Protein AF-A0A1B8ABI3-F1 (afdb_monomer)

Sequence (315 aa):
MTPTTFFRDPTKVNPHDEVARRLFLVAYMKASGHYKKELLEQWHKKAVMDLSRNLHSKGVRRVGHLAFEYMVDSLVWDDFLDSEGIRGVAPEFPWNNPPDENDYSQGISTAFMDWCLENGQEVPRDVPVSVSTNSTPQQVSQNKSSSQEGVDNDKLMEQPHIPSLAVRQIIWESVNGNLSFIYPVVGPFEIEVPSSLDFHGLIWGDDGKLYDQMISSLHDFLTIGWTIAGGRPSSLVVGFKPSHEDAARCHRQWLDLTTLWEDVITWVMAVRRGSSATLSDTLTIQHCARMGVVYSKSHGRPTGLHSESGPAEEE

pLDDT: mean 85.07, std 18.54, range [30.81, 98.31]

Secondary structure (DSSP, 8-state):
---------GGGS-TT-HHHHHHHHHHHHHHHT---HHHHHHHHHHHHHHHHHHHHHTT----BHHHHHHHHHHHHHHHHHHHTT-TTTSPPPS---PPPTT--TT-B-HHHHHHHHHTT----------------------------------S--PPP-PPPHHHHHHHHHHHHTTPPPPTTEEETTEEEPPTTS-HIIIII-GGGHHHHHHHHHS-TTEEEEEEEETTEEEEEEEEE-GGGGGGGG-HHHHHHHHHHHHHHHHHHHHHHTT----HHHHHHHHHHHHHHHHHHHHT----------PPPPP-

Solvent-accessible surface area (backbone atoms only — not comparable to full-atom values): 19306 Å² total; per-residue (Å²): 132,85,77,62,78,76,80,78,65,58,89,79,46,55,83,90,36,67,68,52,47,52,53,47,54,54,52,51,32,50,45,74,70,70,62,45,72,71,57,54,54,49,38,45,54,49,24,50,51,54,50,41,52,52,40,47,78,70,68,51,84,76,43,7,24,61,25,50,54,48,52,30,54,48,43,32,50,51,55,49,32,54,76,70,72,36,64,88,76,55,82,71,77,83,68,89,75,76,60,55,55,82,42,48,90,75,34,65,29,59,71,53,48,52,52,33,52,77,69,74,42,88,71,80,78,77,74,86,79,76,89,76,91,81,87,88,91,84,83,86,82,90,83,82,86,81,81,87,78,86,73,88,70,82,70,79,74,78,76,52,83,62,43,58,62,72,61,32,41,58,51,36,41,72,76,62,45,91,64,78,72,58,86,57,36,75,50,55,57,23,35,55,44,63,86,84,56,63,54,52,81,32,47,31,33,79,94,39,49,46,35,53,54,37,56,71,72,44,58,92,45,47,43,76,20,50,46,72,53,94,92,36,72,38,28,42,32,48,36,41,30,83,95,30,54,74,52,76,76,39,72,72,53,49,54,57,49,52,51,54,42,53,48,51,51,52,44,54,57,40,40,77,72,69,47,84,71,31,52,52,58,48,50,51,53,54,52,52,53,56,51,52,55,52,55,57,64,75,65,73,68,82,77,74,81,79,78,80,79,77,83,83,84,88,131

Mean predicted aligned error: 15.05 Å

Organism: Fusarium poae (NCBI:txid36050)

Radius of gyration: 26.15 Å; Cα contacts (8 Å, |Δi|>4): 295; chains: 1; bounding box: 71×91×69 Å

Structure (mmCIF, N/CA/C/O backbone):
data_AF-A0A1B8ABI3-F1
#
_entry.id   AF-A0A1B8ABI3-F1
#
loop_
_atom_site.group_PDB
_atom_site.id
_atom_site.type_symbol
_atom_site.label_atom_id
_atom_site.label_alt_id
_atom_site.label_comp_id
_atom_site.label_asym_id
_atom_site.label_entity_id
_atom_site.label_seq_id
_atom_site.pdbx_PDB_ins_code
_atom_site.Cartn_x
_atom_site.Cartn_y
_atom_site.Cartn_z
_atom_site.occupancy
_atom_site.B_iso_or_equiv
_atom_site.auth_seq_id
_atom_site.auth_comp_id
_atom_site.auth_asym_id
_atom_site.auth_atom_id
_atom_site.pdbx_PDB_model_num
ATOM 1 N N . MET A 1 1 ? 38.010 -3.500 -9.774 1.00 42.22 1 MET A N 1
ATOM 2 C CA . MET A 1 1 ? 37.935 -3.724 -8.316 1.00 42.22 1 MET A CA 1
ATOM 3 C C . MET A 1 1 ? 36.791 -4.688 -8.073 1.00 42.22 1 MET A C 1
ATOM 5 O O . MET A 1 1 ? 35.684 -4.387 -8.492 1.00 42.22 1 MET A O 1
ATOM 9 N N . THR A 1 2 ? 37.058 -5.865 -7.515 1.00 40.31 2 THR A N 1
ATOM 10 C CA . THR A 1 2 ? 36.009 -6.816 -7.119 1.00 40.31 2 THR A CA 1
ATOM 11 C C . THR A 1 2 ? 35.309 -6.281 -5.867 1.00 40.31 2 THR A C 1
ATOM 13 O O . THR A 1 2 ? 36.014 -5.992 -4.899 1.00 40.31 2 THR A O 1
ATOM 16 N N . PRO A 1 3 ? 33.976 -6.101 -5.868 1.00 50.53 3 PRO A N 1
ATOM 17 C CA . PRO A 1 3 ? 33.254 -5.616 -4.699 1.00 50.53 3 PRO A CA 1
ATOM 18 C C . PRO A 1 3 ? 33.432 -6.601 -3.542 1.00 50.53 3 PRO A C 1
ATOM 20 O O . PRO A 1 3 ? 33.177 -7.799 -3.679 1.00 50.53 3 PRO A O 1
ATOM 23 N N . THR A 1 4 ? 33.921 -6.096 -2.412 1.00 47.22 4 THR A N 1
ATOM 24 C CA . THR A 1 4 ? 34.034 -6.855 -1.169 1.00 47.22 4 THR A CA 1
ATOM 25 C C . THR A 1 4 ? 32.629 -7.254 -0.741 1.00 47.22 4 THR A C 1
ATOM 27 O O . THR A 1 4 ? 31.824 -6.404 -0.372 1.00 47.22 4 THR A O 1
ATOM 30 N N . THR A 1 5 ? 32.313 -8.541 -0.833 1.00 54.12 5 THR A N 1
ATOM 31 C CA . THR A 1 5 ? 30.981 -9.063 -0.530 1.00 54.12 5 THR A CA 1
ATOM 32 C C . THR A 1 5 ? 30.688 -8.832 0.950 1.00 54.12 5 THR A C 1
ATOM 34 O O . THR A 1 5 ? 31.361 -9.384 1.821 1.00 54.12 5 THR A O 1
ATOM 37 N N . PHE A 1 6 ? 29.714 -7.975 1.250 1.00 62.34 6 PHE A N 1
ATOM 38 C CA . PHE A 1 6 ? 29.240 -7.796 2.615 1.00 62.34 6 PHE A CA 1
ATOM 39 C C . PHE A 1 6 ? 28.594 -9.089 3.098 1.00 62.34 6 PHE A C 1
ATOM 41 O O . PHE A 1 6 ? 27.622 -9.546 2.508 1.00 62.34 6 PHE A O 1
ATOM 48 N N . PHE A 1 7 ? 29.118 -9.668 4.174 1.00 60.31 7 PHE A N 1
ATOM 49 C CA . PHE A 1 7 ? 28.588 -10.902 4.752 1.00 60.31 7 PHE A CA 1
ATOM 50 C C . PHE A 1 7 ? 28.291 -10.703 6.242 1.00 60.31 7 PHE A C 1
ATOM 52 O O . PHE A 1 7 ? 28.794 -11.428 7.099 1.00 60.31 7 PHE A O 1
ATOM 59 N N . ARG A 1 8 ? 27.500 -9.677 6.591 1.00 76.50 8 ARG A N 1
ATOM 60 C CA . ARG A 1 8 ? 26.791 -9.713 7.877 1.00 76.50 8 ARG A CA 1
ATOM 61 C C . ARG A 1 8 ? 25.431 -10.337 7.644 1.00 76.50 8 ARG A C 1
ATOM 63 O O . ARG A 1 8 ? 24.602 -9.779 6.940 1.00 76.50 8 ARG A O 1
ATOM 70 N N . ASP A 1 9 ? 25.244 -11.495 8.253 1.00 85.94 9 ASP A N 1
ATOM 71 C CA . ASP A 1 9 ? 23.960 -12.167 8.349 1.00 85.94 9 ASP A CA 1
ATOM 72 C C . ASP A 1 9 ? 23.018 -11.323 9.237 1.00 85.94 9 ASP A C 1
ATOM 74 O O . ASP A 1 9 ? 23.302 -11.162 10.433 1.00 85.94 9 ASP A O 1
ATOM 78 N N . PRO A 1 10 ? 21.929 -10.751 8.688 1.00 89.38 10 PRO A N 1
ATOM 79 C CA . PRO A 1 10 ? 21.004 -9.919 9.455 1.00 89.38 10 PRO A CA 1
ATOM 80 C C . PRO A 1 10 ? 20.306 -10.680 10.587 1.00 89.38 10 PRO A C 1
ATOM 82 O O . PRO A 1 10 ? 19.897 -10.061 11.569 1.00 89.38 10 PRO A O 1
ATOM 85 N N . THR A 1 11 ? 20.232 -12.016 10.514 1.00 88.50 11 THR A N 1
ATOM 86 C CA . THR A 1 11 ? 19.637 -12.850 11.573 1.00 88.50 11 THR A CA 1
ATOM 87 C C . THR A 1 11 ? 20.468 -12.859 12.860 1.00 88.50 11 THR A C 1
ATOM 89 O O . THR A 1 11 ? 19.991 -13.285 13.910 1.00 88.50 11 THR A O 1
ATOM 92 N N . LYS A 1 12 ? 21.719 -12.376 12.805 1.00 92.06 12 LYS A N 1
ATOM 93 C CA . LYS A 1 12 ? 22.598 -12.206 13.974 1.00 92.06 12 LYS A CA 1
ATOM 94 C C . LYS A 1 12 ? 22.450 -10.845 14.649 1.00 92.06 12 LYS A C 1
ATOM 96 O O . LYS A 1 12 ? 23.081 -10.617 15.679 1.00 92.06 12 LYS A O 1
ATOM 101 N N . VAL A 1 13 ? 21.658 -9.942 14.077 1.00 93.62 13 VAL A N 1
ATOM 102 C CA . VAL A 1 13 ? 21.377 -8.623 14.646 1.00 93.62 13 VAL A CA 1
ATOM 103 C C . VAL A 1 13 ? 20.057 -8.698 15.397 1.00 93.62 13 VAL A C 1
ATOM 105 O O . VAL A 1 13 ? 19.047 -9.107 14.829 1.00 93.62 13 VAL A O 1
ATOM 108 N N . ASN A 1 14 ? 20.060 -8.305 16.671 1.00 93.50 14 ASN A N 1
ATOM 109 C CA . ASN A 1 14 ? 18.831 -8.217 17.449 1.00 93.50 14 ASN A CA 1
ATOM 110 C C . ASN A 1 14 ? 17.938 -7.099 16.869 1.00 93.50 14 ASN A C 1
ATOM 112 O O . ASN A 1 14 ? 18.343 -5.936 16.924 1.00 93.50 14 ASN A O 1
ATOM 116 N N . PRO A 1 15 ? 16.729 -7.401 16.360 1.00 93.06 15 PRO A N 1
ATOM 117 C CA . PRO A 1 15 ? 15.835 -6.384 15.810 1.00 93.06 15 PRO A CA 1
ATOM 118 C C . PRO A 1 15 ? 15.338 -5.387 16.860 1.00 93.06 15 PRO A C 1
ATOM 120 O O . PRO A 1 15 ? 14.873 -4.318 16.489 1.00 93.06 15 PRO A O 1
ATOM 123 N N . HIS A 1 16 ? 15.455 -5.685 18.155 1.00 94.62 16 HIS A N 1
ATOM 124 C CA . HIS A 1 16 ? 15.074 -4.785 19.248 1.00 94.62 16 HIS A CA 1
ATOM 125 C C . HIS A 1 16 ? 16.241 -3.924 19.764 1.00 94.62 16 HIS A C 1
ATOM 127 O O . HIS A 1 16 ? 16.076 -3.173 20.721 1.00 94.62 16 HIS A O 1
ATOM 133 N N . ASP A 1 17 ? 17.416 -4.014 19.138 1.00 96.12 17 ASP A N 1
ATOM 134 C CA . ASP A 1 17 ? 18.576 -3.175 19.441 1.00 96.12 17 ASP A CA 1
ATOM 135 C C . ASP A 1 17 ? 18.764 -2.138 18.325 1.00 96.12 17 ASP A C 1
ATOM 137 O O . ASP A 1 17 ? 19.272 -2.440 17.243 1.00 96.12 17 ASP A O 1
ATOM 141 N N . GLU A 1 18 ? 18.329 -0.904 18.588 1.00 95.81 18 GLU A N 1
ATOM 142 C CA . GLU A 1 18 ? 18.414 0.216 17.644 1.00 95.81 18 GLU A CA 1
ATOM 143 C C . GLU A 1 18 ? 19.838 0.461 17.141 1.00 95.81 18 GLU A C 1
ATOM 145 O O . GLU A 1 18 ? 20.065 0.638 15.941 1.00 95.81 18 GLU A O 1
ATOM 150 N N . VAL A 1 19 ? 20.816 0.425 18.045 1.00 96.81 19 VAL A N 1
ATOM 151 C CA . VAL A 1 19 ? 22.214 0.675 17.696 1.00 96.81 19 VAL A CA 1
ATOM 152 C C . VAL A 1 19 ? 22.709 -0.425 16.763 1.00 96.81 19 VAL A C 1
ATOM 154 O O . VAL A 1 19 ? 23.339 -0.136 15.741 1.00 96.81 19 VAL A O 1
ATOM 157 N N . ALA A 1 20 ? 22.393 -1.684 17.066 1.00 95.56 20 ALA A N 1
ATOM 158 C CA . ALA A 1 20 ? 22.788 -2.812 16.235 1.00 95.56 20 ALA A CA 1
ATOM 159 C C . ALA A 1 20 ? 22.139 -2.764 14.839 1.00 95.56 20 ALA A C 1
ATOM 161 O O . ALA A 1 20 ? 22.837 -3.002 13.845 1.00 95.56 20 ALA A O 1
ATOM 162 N N . ARG A 1 21 ? 20.852 -2.392 14.741 1.00 96.31 21 ARG A N 1
ATOM 163 C CA . ARG A 1 21 ? 20.163 -2.208 13.451 1.00 96.31 21 ARG A CA 1
ATOM 164 C C . ARG A 1 21 ? 20.827 -1.125 12.607 1.00 96.31 21 ARG A C 1
ATOM 166 O O . ARG A 1 21 ? 21.213 -1.382 11.469 1.00 96.31 21 ARG A O 1
ATOM 173 N N . ARG A 1 22 ? 21.056 0.065 13.163 1.00 97.19 22 ARG A N 1
ATOM 174 C CA . ARG A 1 22 ? 21.684 1.173 12.422 1.00 97.19 22 ARG A CA 1
ATOM 175 C C . ARG A 1 22 ? 23.111 0.869 11.997 1.00 97.19 22 ARG A C 1
ATOM 177 O O . ARG A 1 22 ? 23.509 1.204 10.881 1.00 97.19 22 ARG A O 1
ATOM 184 N N . LEU A 1 23 ? 23.878 0.184 12.846 1.00 95.69 23 LEU A N 1
ATOM 185 C CA . LEU A 1 23 ? 25.209 -0.297 12.479 1.00 95.69 23 LEU A CA 1
ATOM 186 C C . LEU A 1 23 ? 25.155 -1.279 11.306 1.00 95.69 23 LEU A C 1
ATOM 188 O O . LEU A 1 23 ? 26.052 -1.253 10.462 1.00 95.69 23 LEU A O 1
ATOM 192 N N . PHE A 1 24 ? 24.130 -2.131 11.237 1.00 95.50 24 PHE A N 1
ATOM 193 C CA . PHE A 1 24 ? 23.910 -3.002 10.087 1.00 95.50 24 PHE A CA 1
ATOM 194 C C . PHE A 1 24 ? 23.600 -2.197 8.818 1.00 95.50 24 PHE A C 1
ATOM 196 O O . PHE A 1 24 ? 24.287 -2.407 7.819 1.00 95.50 24 PHE A O 1
ATOM 203 N N . LEU A 1 25 ? 22.659 -1.243 8.863 1.00 95.75 25 LEU A N 1
ATOM 204 C CA . LEU A 1 25 ? 22.295 -0.410 7.703 1.00 95.75 25 LEU A CA 1
ATOM 205 C C . LEU A 1 25 ? 23.515 0.331 7.138 1.00 95.75 25 LEU A C 1
ATOM 207 O O . LEU A 1 25 ? 23.822 0.231 5.951 1.00 95.75 25 LEU A O 1
ATOM 211 N N . VAL A 1 26 ? 24.277 1.002 8.008 1.00 96.50 26 VAL A N 1
ATOM 212 C CA . VAL A 1 26 ? 25.509 1.710 7.628 1.00 96.50 26 VAL A CA 1
ATOM 213 C C . VAL A 1 26 ? 26.523 0.759 6.998 1.00 96.50 26 VAL A C 1
ATOM 215 O O . VAL A 1 26 ? 27.166 1.097 6.004 1.00 96.50 26 VAL A O 1
ATOM 218 N N . ALA A 1 27 ? 26.707 -0.423 7.584 1.00 94.12 27 ALA A N 1
ATOM 219 C CA . ALA A 1 27 ? 27.671 -1.394 7.091 1.00 94.12 27 ALA A CA 1
ATOM 220 C C . ALA A 1 27 ? 27.258 -1.968 5.724 1.00 94.12 27 ALA A C 1
ATOM 222 O O . ALA A 1 27 ? 28.115 -2.092 4.848 1.00 94.12 27 ALA A O 1
ATOM 223 N N . TYR A 1 28 ? 25.961 -2.213 5.515 1.00 93.94 28 TYR A N 1
ATOM 224 C CA . TYR A 1 28 ? 25.407 -2.616 4.227 1.00 93.94 28 TYR A CA 1
ATOM 225 C C . TYR A 1 28 ? 25.657 -1.549 3.155 1.00 93.94 28 TYR A C 1
ATOM 227 O O . TYR A 1 28 ? 26.283 -1.837 2.137 1.00 93.94 28 TYR A O 1
ATOM 235 N N . MET A 1 29 ? 25.267 -0.297 3.419 1.00 94.12 29 MET A N 1
ATOM 236 C CA . MET A 1 29 ? 25.457 0.824 2.488 1.00 94.12 29 MET A CA 1
ATOM 237 C C . MET A 1 29 ? 26.936 1.055 2.145 1.00 94.12 29 MET A C 1
ATOM 239 O O . MET A 1 29 ? 27.283 1.413 1.020 1.00 94.12 29 MET A O 1
ATOM 243 N N . LYS A 1 30 ? 27.844 0.862 3.114 1.00 94.38 30 LYS A N 1
ATOM 244 C CA . LYS A 1 30 ? 29.291 0.993 2.876 1.00 94.38 30 LYS A CA 1
ATOM 245 C C . LYS A 1 30 ? 29.799 -0.082 1.935 1.00 94.38 30 LYS A C 1
ATOM 247 O O . LYS A 1 30 ? 30.599 0.208 1.052 1.00 94.38 30 LYS A O 1
ATOM 252 N N . ALA A 1 31 ? 29.357 -1.313 2.137 1.00 89.88 31 ALA A N 1
ATOM 253 C CA . ALA A 1 31 ? 29.835 -2.435 1.357 1.00 89.88 31 ALA A CA 1
ATOM 254 C C . ALA A 1 31 ? 29.196 -2.514 -0.037 1.00 89.88 31 ALA A C 1
ATOM 256 O O . ALA A 1 31 ? 29.831 -3.019 -0.960 1.00 89.88 31 ALA A O 1
ATOM 257 N N . SER A 1 32 ? 28.001 -1.948 -0.218 1.00 89.19 32 SER A N 1
ATOM 258 C CA . SER A 1 32 ? 27.416 -1.723 -1.541 1.00 89.19 32 SER A CA 1
ATOM 259 C C . SER A 1 32 ? 28.057 -0.541 -2.288 1.00 89.19 32 SER A C 1
ATOM 261 O O . SER A 1 32 ? 27.881 -0.418 -3.492 1.00 89.19 32 SER A O 1
ATOM 263 N N . GLY A 1 33 ? 28.851 0.299 -1.610 1.00 92.31 33 GLY A N 1
ATOM 264 C CA . GLY A 1 33 ? 29.537 1.448 -2.215 1.00 92.31 33 GLY A CA 1
ATOM 265 C C . GLY A 1 33 ? 28.687 2.720 -2.306 1.00 92.31 33 GLY A C 1
ATOM 266 O O . GLY A 1 33 ? 29.118 3.692 -2.923 1.00 92.31 33 GLY A O 1
ATOM 267 N N . HIS A 1 34 ? 27.518 2.736 -1.664 1.00 92.25 34 HIS A N 1
ATOM 268 C CA . HIS A 1 34 ? 26.538 3.826 -1.746 1.00 92.25 34 HIS A CA 1
ATOM 269 C C . HIS A 1 34 ? 26.448 4.672 -0.463 1.00 92.25 34 HIS A C 1
ATOM 271 O O . HIS A 1 34 ? 25.668 5.617 -0.379 1.00 92.25 34 HIS A O 1
ATOM 277 N N . TYR A 1 35 ? 27.259 4.377 0.558 1.00 95.62 35 TYR A N 1
ATOM 278 C CA . TYR A 1 35 ? 27.233 5.133 1.809 1.00 95.62 35 TYR A CA 1
ATOM 279 C C . TYR A 1 35 ? 27.700 6.583 1.631 1.00 95.62 35 TYR A C 1
ATOM 281 O O . TYR A 1 35 ? 28.878 6.850 1.383 1.00 95.62 35 TYR A O 1
ATOM 289 N N . LYS A 1 36 ? 26.783 7.520 1.880 1.00 95.50 36 LYS A N 1
ATOM 290 C CA . LYS A 1 36 ? 27.071 8.945 2.069 1.00 95.50 36 LYS A CA 1
ATOM 291 C C . LYS A 1 36 ? 26.400 9.389 3.361 1.00 95.50 36 LYS A C 1
ATOM 293 O O . LYS A 1 36 ? 25.188 9.244 3.509 1.00 95.50 36 LYS A O 1
ATOM 298 N N . LYS A 1 37 ? 27.191 9.897 4.308 1.00 96.88 37 LYS A N 1
ATOM 299 C CA . LYS A 1 37 ? 26.715 10.224 5.660 1.00 96.88 37 LYS A CA 1
ATOM 300 C C . LYS A 1 37 ? 25.587 11.259 5.614 1.00 96.88 37 LYS A C 1
ATOM 302 O O . LYS A 1 37 ? 24.579 11.099 6.287 1.00 96.88 37 LYS A O 1
ATOM 307 N N . GLU A 1 38 ? 25.743 12.272 4.771 1.00 96.75 38 GLU A N 1
ATOM 308 C CA . GLU A 1 38 ? 24.801 13.378 4.622 1.00 96.75 38 GLU A CA 1
ATOM 309 C C . GLU A 1 38 ? 23.464 12.905 4.036 1.00 96.75 38 GLU A C 1
ATOM 311 O O . GLU A 1 38 ? 22.414 13.367 4.473 1.00 96.75 38 GLU A O 1
ATOM 316 N N . LEU A 1 39 ? 23.484 11.957 3.087 1.00 94.69 39 LEU A N 1
ATOM 317 C CA . LEU A 1 39 ? 22.256 11.355 2.553 1.00 94.69 39 LEU A CA 1
ATOM 318 C C . LEU A 1 39 ? 21.550 10.502 3.603 1.00 94.69 39 LEU A C 1
ATOM 320 O O . LEU A 1 39 ? 20.338 10.610 3.746 1.00 94.69 39 LEU A O 1
ATOM 324 N N . LEU A 1 40 ? 22.295 9.711 4.378 1.00 96.50 40 LEU A N 1
ATOM 325 C CA . LEU A 1 40 ? 21.708 8.910 5.450 1.00 96.50 40 LEU A CA 1
ATOM 326 C C . LEU A 1 40 ? 21.016 9.789 6.503 1.00 96.50 40 LEU A C 1
ATOM 328 O O . LEU A 1 40 ? 19.909 9.480 6.933 1.00 96.50 40 LEU A O 1
ATOM 332 N N . GLU A 1 41 ? 21.635 10.908 6.885 1.00 97.31 41 GLU A N 1
ATOM 333 C CA . GLU A 1 41 ? 21.020 11.889 7.786 1.00 97.31 41 GLU A CA 1
ATOM 334 C C . GLU A 1 41 ? 19.771 12.542 7.169 1.00 97.31 41 GLU A C 1
ATOM 336 O O . GLU A 1 41 ? 18.800 12.806 7.879 1.00 97.31 41 GLU A O 1
ATOM 341 N N . GLN A 1 42 ? 19.765 12.794 5.855 1.00 96.38 42 GLN A N 1
ATOM 342 C CA . GLN A 1 42 ? 18.591 13.312 5.146 1.00 96.38 42 GLN A CA 1
ATOM 343 C C . GLN A 1 42 ? 17.449 12.294 5.103 1.00 96.38 42 GLN A C 1
ATOM 345 O O . GLN A 1 42 ? 16.314 12.663 5.405 1.00 96.38 42 GLN A O 1
ATOM 350 N N . TRP A 1 43 ? 17.734 11.028 4.781 1.00 96.62 43 TRP A N 1
ATOM 351 C CA . TRP A 1 43 ? 16.741 9.953 4.804 1.00 96.62 43 TRP A CA 1
ATOM 352 C C . TRP A 1 43 ? 16.175 9.755 6.200 1.00 96.62 43 TRP A C 1
ATOM 354 O O . TRP A 1 43 ? 14.964 9.666 6.348 1.00 96.62 43 TRP A O 1
ATOM 364 N N . HIS A 1 44 ? 17.017 9.776 7.235 1.00 97.94 44 HIS A N 1
ATOM 365 C CA . HIS A 1 44 ? 16.552 9.659 8.617 1.00 97.94 44 HIS A CA 1
ATOM 366 C C . HIS A 1 44 ? 15.596 10.799 8.994 1.00 9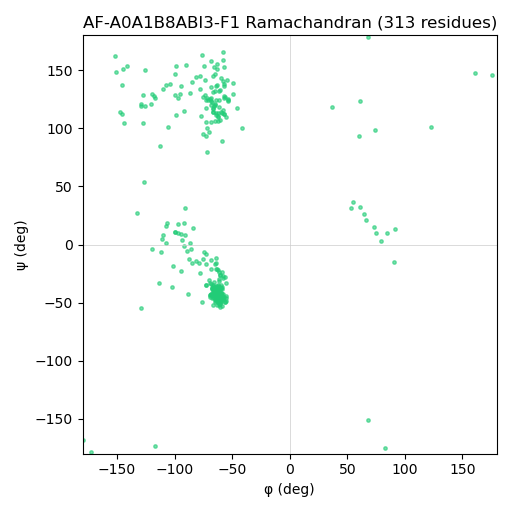7.94 44 HIS A C 1
ATOM 368 O O . HIS A 1 44 ? 14.479 10.542 9.439 1.00 97.94 44 HIS A O 1
ATOM 374 N N . LYS A 1 45 ? 15.963 12.056 8.710 1.00 97.31 45 LYS A N 1
ATOM 375 C CA . LYS A 1 45 ? 15.082 13.216 8.945 1.00 97.31 45 LYS A CA 1
ATOM 376 C C . LYS A 1 45 ? 13.765 13.118 8.175 1.00 97.31 45 LYS A C 1
ATOM 378 O O . LYS A 1 45 ? 12.705 13.407 8.731 1.00 97.31 45 LYS A O 1
ATOM 383 N N . LYS A 1 46 ? 13.824 12.717 6.901 1.00 96.19 46 LYS A N 1
ATOM 384 C CA . LYS A 1 46 ? 12.638 12.517 6.062 1.00 96.19 46 LYS A CA 1
ATOM 385 C C . LYS A 1 46 ? 11.741 11.418 6.639 1.00 96.19 46 LYS A C 1
ATOM 387 O O . LYS A 1 46 ? 10.550 11.658 6.808 1.00 96.19 46 LYS A O 1
ATOM 392 N N . ALA A 1 47 ? 12.310 10.272 7.006 1.00 97.50 47 ALA A N 1
ATOM 393 C CA . ALA A 1 47 ? 11.601 9.147 7.604 1.00 97.50 47 ALA A CA 1
ATOM 394 C C . ALA A 1 47 ? 10.905 9.535 8.917 1.00 97.50 47 ALA A C 1
ATOM 396 O O . ALA A 1 47 ? 9.721 9.250 9.080 1.00 97.50 47 ALA A O 1
ATOM 397 N N . VAL A 1 48 ? 11.590 10.255 9.816 1.00 97.81 48 VAL A N 1
ATOM 398 C CA . VAL A 1 48 ? 10.992 10.783 11.057 1.00 97.81 48 VAL A CA 1
A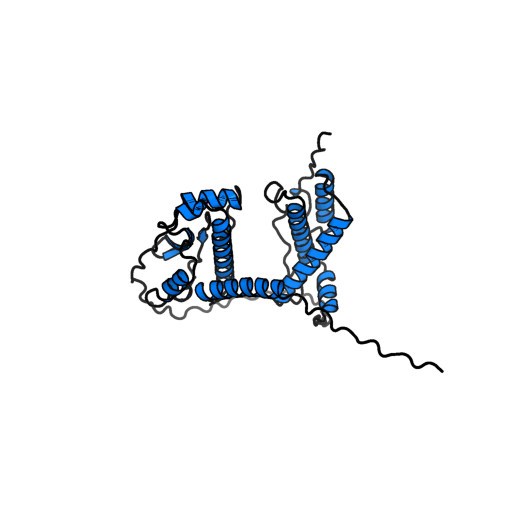TOM 399 C C . VAL A 1 48 ? 9.798 11.686 10.746 1.00 97.81 48 VAL A C 1
ATOM 401 O O . VAL A 1 48 ? 8.733 11.526 11.344 1.00 97.81 48 VAL A O 1
ATOM 404 N N . MET A 1 49 ? 9.939 12.613 9.798 1.00 96.94 49 MET A N 1
ATOM 405 C CA . MET A 1 49 ? 8.868 13.534 9.414 1.00 96.94 49 MET A CA 1
ATOM 406 C C . MET A 1 49 ? 7.667 12.809 8.784 1.00 96.94 49 MET A C 1
ATOM 408 O O . MET A 1 49 ? 6.524 13.077 9.160 1.00 96.94 49 MET A O 1
ATOM 412 N N . ASP A 1 50 ? 7.907 11.909 7.830 1.00 94.75 50 ASP A N 1
ATOM 413 C CA . ASP A 1 50 ? 6.854 11.178 7.118 1.00 94.75 50 ASP A CA 1
ATOM 414 C C . ASP A 1 50 ? 6.106 10.223 8.058 1.00 94.75 50 ASP A C 1
ATOM 416 O O . ASP A 1 50 ? 4.870 10.200 8.058 1.00 94.75 50 ASP A O 1
ATOM 420 N N . LEU A 1 51 ? 6.836 9.508 8.921 1.00 97.31 51 LEU A N 1
ATOM 421 C CA . LEU A 1 51 ? 6.250 8.635 9.933 1.00 97.31 51 LEU A CA 1
ATOM 422 C C . LEU A 1 51 ? 5.430 9.429 10.951 1.00 97.31 51 LEU A C 1
ATOM 424 O O . LEU A 1 51 ? 4.292 9.062 11.236 1.00 97.31 51 LEU A O 1
ATOM 428 N N . SER A 1 52 ? 5.963 10.541 11.463 1.00 97.50 52 SER A N 1
ATOM 429 C CA . SER A 1 52 ? 5.255 11.364 12.451 1.00 97.50 52 SER A CA 1
ATOM 430 C C . SER A 1 52 ? 3.963 11.947 11.877 1.00 97.50 52 SER A C 1
ATOM 432 O O . SER A 1 52 ? 2.911 11.862 12.512 1.00 97.50 52 SER A O 1
ATOM 434 N N . ARG A 1 53 ? 3.996 12.435 10.628 1.00 94.56 53 ARG A N 1
ATOM 435 C CA . ARG A 1 53 ? 2.797 12.887 9.906 1.00 94.56 53 ARG A CA 1
ATOM 436 C C . ARG A 1 53 ? 1.762 11.766 9.774 1.00 94.56 53 ARG A C 1
ATOM 438 O O . ARG A 1 53 ? 0.571 12.014 9.953 1.00 94.56 53 ARG A O 1
ATOM 445 N N . ASN A 1 54 ? 2.205 10.546 9.465 1.00 92.50 54 ASN A N 1
ATOM 446 C CA . ASN A 1 54 ? 1.331 9.384 9.307 1.00 92.50 54 ASN A CA 1
ATOM 447 C C . ASN A 1 54 ? 0.704 8.919 10.631 1.00 92.50 54 ASN A C 1
ATOM 449 O O . ASN A 1 54 ? -0.487 8.622 10.676 1.00 92.50 54 ASN A O 1
ATOM 453 N N . LEU A 1 55 ? 1.484 8.864 11.710 1.00 93.81 55 LEU A N 1
ATOM 454 C CA . LEU A 1 55 ? 0.985 8.518 13.042 1.00 93.81 55 LEU A CA 1
ATOM 455 C C . LEU A 1 55 ? -0.024 9.565 13.526 1.00 93.81 55 LEU A C 1
ATOM 457 O O . LEU A 1 55 ? -1.117 9.220 13.976 1.00 93.81 55 LEU A O 1
ATOM 461 N N . HIS A 1 56 ? 0.291 10.847 13.342 1.00 93.44 56 HIS A N 1
ATOM 462 C CA . HIS A 1 56 ? -0.608 11.933 13.706 1.00 93.44 56 HIS A CA 1
ATOM 463 C C . HIS A 1 56 ? -1.928 11.897 12.921 1.00 93.44 56 HIS A C 1
ATOM 465 O O . HIS A 1 56 ? -2.994 12.013 13.523 1.00 93.44 56 HIS A O 1
ATOM 471 N N . SER A 1 57 ? -1.894 11.667 11.601 1.00 89.56 57 SER A N 1
ATOM 472 C CA . SER A 1 57 ? -3.122 11.576 10.791 1.00 89.56 57 SER A CA 1
ATOM 473 C C . SER A 1 57 ? -4.020 10.394 11.176 1.00 89.56 57 SER A C 1
ATOM 475 O O . SER A 1 57 ? -5.223 10.428 10.925 1.00 89.56 57 SER A O 1
ATOM 477 N N . LYS A 1 58 ? -3.458 9.375 11.836 1.00 89.88 58 LYS A N 1
ATOM 478 C CA . LYS A 1 58 ? -4.185 8.242 12.427 1.00 89.88 58 LYS A CA 1
ATOM 479 C C . LYS A 1 58 ? -4.687 8.510 13.853 1.00 89.88 58 LYS A C 1
ATOM 481 O O . LYS A 1 58 ? -5.271 7.620 14.465 1.00 89.88 58 LYS A O 1
ATOM 486 N N . GLY A 1 59 ? -4.459 9.702 14.403 1.00 91.44 59 GLY A N 1
ATOM 487 C CA . GLY A 1 59 ? -4.831 10.051 15.775 1.00 91.44 59 GLY A CA 1
ATOM 488 C C . GLY A 1 59 ? -3.946 9.404 16.844 1.00 91.44 59 GLY A C 1
ATOM 489 O O . GLY A 1 59 ? -4.318 9.404 18.021 1.00 91.44 59 GLY A O 1
ATOM 490 N N . VAL A 1 60 ? -2.783 8.860 16.466 1.00 92.88 60 VAL A N 1
ATOM 491 C CA . VAL A 1 60 ? -1.817 8.307 17.419 1.00 92.88 60 VAL A CA 1
ATOM 492 C C . VAL A 1 60 ? -1.236 9.456 18.230 1.00 92.88 60 VAL A C 1
ATOM 494 O O . VAL A 1 60 ? -0.647 10.391 17.691 1.00 92.88 60 VAL A O 1
ATOM 497 N N . ARG A 1 61 ? -1.426 9.393 19.548 1.00 92.38 61 ARG A N 1
ATOM 498 C CA . ARG A 1 61 ? -0.944 10.423 20.476 1.00 92.38 61 ARG A CA 1
ATOM 499 C C . ARG A 1 61 ? 0.413 10.092 21.085 1.00 92.38 61 ARG A C 1
ATOM 501 O O . ARG A 1 61 ? 1.086 10.991 21.576 1.00 92.38 61 ARG A O 1
ATOM 508 N N . ARG A 1 62 ? 0.774 8.807 21.119 1.00 94.38 62 ARG A N 1
ATOM 509 C CA . ARG A 1 62 ? 2.000 8.268 21.718 1.00 94.38 62 ARG A CA 1
ATOM 510 C C . ARG A 1 62 ? 2.407 7.012 20.977 1.00 94.38 62 ARG A C 1
ATOM 512 O O . ARG A 1 62 ? 1.548 6.279 20.504 1.00 94.38 62 ARG A O 1
ATOM 519 N N . VAL A 1 63 ? 3.706 6.778 20.924 1.00 96.12 63 VAL A N 1
ATOM 520 C CA . VAL A 1 63 ? 4.307 5.594 20.319 1.00 96.12 63 VAL A CA 1
ATOM 521 C C . VAL A 1 63 ? 5.549 5.239 21.126 1.00 96.12 63 VAL A C 1
ATOM 523 O O . VAL A 1 63 ? 6.296 6.134 21.541 1.00 96.12 63 VAL A O 1
ATOM 526 N N . GLY A 1 64 ? 5.740 3.951 21.401 1.00 96.75 64 GLY A N 1
ATOM 527 C CA . GLY A 1 64 ? 6.939 3.450 22.064 1.00 96.75 64 GLY A CA 1
ATOM 528 C C . GLY A 1 64 ? 8.197 3.839 21.288 1.00 96.75 64 GLY A C 1
ATOM 529 O O . GLY A 1 64 ? 8.215 3.779 20.056 1.00 96.75 64 GLY A O 1
ATOM 530 N N . HIS A 1 65 ? 9.251 4.252 21.995 1.00 97.12 65 HIS A N 1
ATOM 531 C CA . HIS A 1 65 ? 10.508 4.680 21.376 1.00 97.12 65 HIS A CA 1
ATOM 532 C C . HIS A 1 65 ? 11.076 3.601 20.449 1.00 97.12 65 HIS A C 1
ATOM 534 O O . HIS A 1 65 ? 11.350 3.865 19.281 1.00 97.12 65 HIS A O 1
ATOM 540 N N . LEU A 1 66 ? 11.145 2.358 20.933 1.00 96.75 66 LEU A N 1
ATOM 541 C CA . LEU A 1 66 ? 11.715 1.2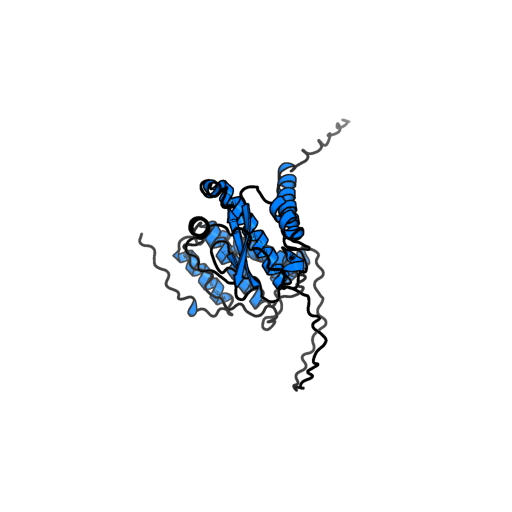49 20.178 1.00 96.75 66 LEU A CA 1
ATOM 542 C C . LEU A 1 66 ? 10.944 0.953 18.879 1.00 96.75 66 LEU A C 1
ATOM 544 O O . LEU A 1 66 ? 11.563 0.736 17.837 1.00 96.75 66 LEU A O 1
ATOM 548 N N . ALA A 1 67 ? 9.608 0.962 18.931 1.00 97.06 67 ALA A N 1
ATOM 549 C CA . ALA A 1 67 ? 8.763 0.766 17.754 1.00 97.06 67 ALA A CA 1
ATOM 550 C C . ALA A 1 67 ? 8.926 1.910 16.745 1.00 97.06 67 ALA A C 1
ATOM 552 O O . ALA A 1 67 ? 9.044 1.667 15.544 1.00 97.06 67 ALA A O 1
ATOM 553 N N . PHE A 1 68 ? 8.992 3.154 17.230 1.00 97.94 68 PHE A N 1
ATOM 554 C CA . PHE A 1 68 ? 9.193 4.322 16.379 1.00 97.94 68 PHE A CA 1
ATOM 555 C C . PHE A 1 68 ? 10.525 4.260 15.628 1.00 97.94 68 PHE A C 1
ATOM 557 O O . PHE A 1 68 ? 10.538 4.354 14.403 1.00 97.94 68 PHE A O 1
ATOM 564 N N . GLU A 1 69 ? 11.636 4.036 16.332 1.00 98.06 69 GLU A N 1
ATOM 565 C CA . GLU A 1 69 ? 12.961 3.982 15.703 1.00 98.06 69 GLU A CA 1
ATOM 566 C C . GLU A 1 69 ? 13.097 2.790 14.749 1.00 98.06 69 GLU A C 1
ATOM 568 O O . GLU A 1 69 ? 13.754 2.896 13.716 1.00 98.06 69 GLU A O 1
ATOM 573 N N . TYR A 1 70 ? 12.436 1.667 15.043 1.00 97.88 70 TYR A N 1
ATOM 574 C CA . TYR A 1 70 ? 12.371 0.529 14.127 1.00 97.88 70 TYR A CA 1
ATOM 575 C C . TYR A 1 70 ? 11.668 0.891 12.808 1.00 97.88 70 TYR A C 1
ATOM 577 O O . TYR A 1 70 ? 12.177 0.584 11.730 1.00 97.88 70 TYR A O 1
ATOM 585 N N . MET A 1 71 ? 10.524 1.579 12.877 1.00 97.69 71 MET A N 1
ATOM 586 C CA . MET A 1 71 ? 9.806 2.045 11.685 1.00 97.69 71 MET A CA 1
ATOM 587 C C . MET A 1 71 ? 10.614 3.085 10.898 1.00 97.69 71 MET A C 1
ATOM 589 O O . MET A 1 71 ? 10.630 3.042 9.669 1.00 97.69 71 MET A O 1
ATOM 593 N N . VAL A 1 72 ? 11.324 3.986 11.587 1.00 98.31 72 VAL A N 1
ATOM 594 C CA . VAL A 1 72 ? 12.244 4.939 10.947 1.00 98.31 72 VAL A CA 1
ATOM 595 C C . VAL A 1 72 ? 13.351 4.201 10.197 1.00 98.31 72 VAL A C 1
ATOM 597 O O . VAL A 1 72 ? 13.587 4.500 9.030 1.00 98.31 72 VAL A O 1
ATOM 600 N N . ASP A 1 73 ? 13.995 3.212 10.821 1.00 98.31 73 ASP A N 1
ATOM 601 C CA . ASP A 1 73 ? 15.052 2.414 10.188 1.00 98.31 73 ASP A CA 1
ATOM 602 C C . ASP A 1 73 ? 14.540 1.681 8.928 1.00 98.31 73 ASP A C 1
ATOM 604 O O . ASP A 1 73 ? 15.254 1.611 7.925 1.00 98.31 73 ASP A O 1
ATOM 608 N N . SER A 1 74 ? 13.294 1.187 8.949 1.00 97.31 74 SER A N 1
ATOM 609 C CA . SER A 1 74 ? 12.645 0.566 7.783 1.00 97.31 74 SER A CA 1
ATOM 610 C C . SER A 1 74 ? 12.397 1.565 6.649 1.00 97.31 74 SER A C 1
ATOM 612 O O . SER A 1 74 ? 12.664 1.253 5.493 1.00 97.31 74 SER A O 1
ATOM 614 N N . LEU A 1 75 ? 11.925 2.777 6.955 1.00 96.69 75 LEU A N 1
ATOM 615 C CA . LEU A 1 75 ? 11.717 3.824 5.946 1.00 96.69 75 LEU A CA 1
ATOM 616 C C . LEU A 1 75 ? 13.041 4.326 5.357 1.00 96.69 75 LEU A C 1
ATOM 618 O O . LEU A 1 75 ? 13.126 4.584 4.161 1.00 96.69 75 LEU A O 1
ATOM 622 N N . VAL A 1 76 ? 14.089 4.429 6.181 1.00 97.69 76 VAL A N 1
ATOM 623 C CA . VAL A 1 76 ? 15.444 4.771 5.723 1.00 97.69 76 VAL A CA 1
ATOM 624 C C . VAL A 1 76 ? 15.977 3.716 4.757 1.00 97.69 76 VAL A C 1
ATOM 626 O O . VAL A 1 76 ? 16.633 4.065 3.778 1.00 97.69 76 VAL A O 1
ATOM 629 N N . TRP A 1 77 ? 15.712 2.435 5.025 1.00 96.88 77 TRP A N 1
ATOM 630 C CA . TRP A 1 77 ? 16.078 1.348 4.121 1.00 96.88 77 TRP A CA 1
ATOM 631 C C . TRP A 1 77 ? 15.375 1.483 2.769 1.00 96.88 77 TRP A C 1
ATOM 633 O O . TRP A 1 77 ? 16.040 1.466 1.736 1.00 96.88 77 TRP A O 1
ATOM 643 N N . ASP A 1 78 ? 14.062 1.692 2.780 1.00 93.94 78 ASP A N 1
ATOM 644 C CA . ASP A 1 78 ? 13.253 1.859 1.573 1.00 93.94 78 ASP A CA 1
ATOM 645 C C . ASP A 1 78 ? 13.690 3.068 0.730 1.00 93.94 78 ASP A C 1
ATOM 647 O O . ASP A 1 78 ? 13.955 2.919 -0.466 1.00 93.94 78 ASP A O 1
ATOM 651 N N . ASP A 1 79 ? 13.844 4.242 1.355 1.00 94.88 79 ASP A N 1
ATOM 652 C CA . ASP A 1 79 ? 14.298 5.471 0.686 1.00 94.88 79 ASP A CA 1
ATOM 653 C C . ASP A 1 79 ? 15.706 5.293 0.079 1.00 94.88 79 ASP A C 1
ATOM 655 O O . ASP A 1 79 ? 15.993 5.791 -1.015 1.00 94.88 79 ASP A O 1
ATOM 659 N N . PHE A 1 80 ? 16.587 4.553 0.761 1.00 95.44 80 PHE A N 1
ATOM 660 C CA . PHE A 1 80 ? 17.904 4.198 0.238 1.00 95.44 80 PHE A CA 1
ATOM 661 C C . PHE A 1 80 ? 17.797 3.330 -1.024 1.00 95.44 80 PHE A C 1
ATOM 663 O O . PHE A 1 80 ? 18.394 3.677 -2.047 1.00 95.44 80 PHE A O 1
ATOM 670 N N . LEU A 1 81 ? 17.029 2.235 -0.982 1.00 92.81 81 LEU A N 1
ATOM 671 C CA . LEU A 1 81 ? 16.881 1.325 -2.124 1.00 92.81 81 LEU A CA 1
ATOM 672 C C . LEU A 1 81 ? 16.274 2.019 -3.348 1.00 92.81 81 LEU A C 1
ATOM 674 O O . LEU A 1 81 ? 16.699 1.753 -4.477 1.00 92.81 81 LEU A O 1
ATOM 678 N N . ASP A 1 82 ? 15.320 2.923 -3.122 1.00 89.38 82 ASP A N 1
ATOM 679 C CA . ASP A 1 82 ? 14.729 3.755 -4.168 1.00 89.38 82 ASP A CA 1
ATOM 680 C C . ASP A 1 82 ? 15.735 4.704 -4.796 1.00 89.38 82 ASP A C 1
ATOM 682 O O . ASP A 1 82 ? 15.849 4.774 -6.020 1.00 89.38 82 ASP A O 1
ATOM 686 N N . SER A 1 83 ? 16.487 5.424 -3.963 1.00 90.56 83 SER A N 1
ATOM 687 C CA . SER A 1 83 ? 17.435 6.433 -4.438 1.00 90.56 83 SER A CA 1
ATOM 688 C C . SER A 1 83 ? 18.543 5.853 -5.319 1.00 90.56 83 SER A C 1
ATOM 690 O O . SER A 1 83 ? 19.013 6.522 -6.239 1.00 90.56 83 SER A O 1
ATOM 692 N N . GLU A 1 84 ? 18.928 4.603 -5.065 1.00 91.00 84 GLU A N 1
ATOM 693 C CA . GLU A 1 84 ? 19.961 3.902 -5.823 1.00 91.00 84 GLU A CA 1
ATOM 694 C C . GLU A 1 84 ? 19.383 3.093 -6.997 1.00 91.00 84 GLU A C 1
ATOM 696 O O . GLU A 1 84 ? 20.136 2.476 -7.749 1.00 91.00 84 GLU A O 1
ATOM 701 N N . GLY A 1 85 ? 18.056 3.090 -7.186 1.00 88.81 85 GLY A N 1
ATOM 702 C CA . GLY A 1 85 ? 17.397 2.359 -8.272 1.00 88.81 85 GLY A CA 1
ATOM 703 C C . GLY A 1 85 ? 17.566 0.840 -8.173 1.00 88.81 85 GLY A C 1
ATOM 704 O O . GLY A 1 85 ? 17.542 0.148 -9.189 1.00 88.81 85 GLY A O 1
ATOM 705 N N . ILE A 1 86 ? 17.769 0.324 -6.958 1.00 85.50 86 ILE A N 1
ATOM 706 C CA . ILE A 1 86 ? 17.980 -1.105 -6.677 1.00 85.50 86 ILE A CA 1
ATOM 707 C C . ILE A 1 86 ? 16.792 -1.737 -5.945 1.00 85.50 86 ILE A C 1
ATOM 709 O O . ILE A 1 86 ? 16.875 -2.897 -5.523 1.00 85.50 86 ILE A O 1
ATOM 713 N N . ARG A 1 87 ? 15.677 -1.009 -5.800 1.00 81.25 87 ARG A N 1
ATOM 714 C CA . ARG A 1 87 ? 14.414 -1.580 -5.321 1.00 81.25 87 ARG A CA 1
ATOM 715 C C . ARG A 1 87 ? 14.021 -2.758 -6.228 1.00 81.25 87 ARG A C 1
ATOM 717 O O . ARG A 1 87 ? 14.009 -2.637 -7.449 1.00 81.25 87 ARG A O 1
ATOM 724 N N . GLY A 1 88 ? 13.765 -3.919 -5.622 1.00 76.44 88 GLY A N 1
ATOM 725 C CA . GLY A 1 88 ? 13.452 -5.178 -6.316 1.00 76.44 88 GLY A CA 1
ATOM 726 C C . GLY A 1 88 ? 14.659 -6.065 -6.655 1.00 76.44 88 GLY A C 1
ATOM 727 O O . GLY A 1 88 ? 14.479 -7.247 -6.932 1.00 76.44 88 GLY A O 1
ATOM 728 N N . VAL A 1 89 ? 15.885 -5.533 -6.593 1.00 81.06 89 VAL A N 1
ATOM 729 C CA . VAL A 1 89 ? 17.129 -6.325 -6.706 1.00 81.06 89 VAL A CA 1
ATOM 730 C C . VAL A 1 89 ? 17.758 -6.546 -5.332 1.00 81.06 89 VAL A C 1
ATOM 732 O O . VAL A 1 89 ? 18.324 -7.603 -5.055 1.00 81.06 89 VAL A O 1
ATOM 735 N N . ALA A 1 90 ? 17.673 -5.536 -4.469 1.00 83.62 90 ALA A N 1
ATOM 736 C CA . ALA A 1 90 ? 18.143 -5.606 -3.098 1.00 83.62 90 ALA A CA 1
ATOM 737 C C . ALA A 1 90 ? 17.196 -6.434 -2.207 1.00 83.62 90 ALA A C 1
ATOM 739 O O . ALA A 1 90 ? 16.000 -6.518 -2.494 1.00 83.62 90 ALA A O 1
ATOM 740 N N . PRO A 1 91 ? 17.715 -7.029 -1.116 1.00 86.00 91 PRO A N 1
ATOM 741 C CA . PRO A 1 91 ? 16.883 -7.723 -0.147 1.00 86.00 91 PRO A CA 1
ATOM 742 C C . PRO A 1 91 ? 15.909 -6.760 0.541 1.00 86.00 91 PRO A C 1
ATOM 744 O O . PRO A 1 91 ? 16.202 -5.577 0.738 1.00 86.00 91 PRO A O 1
ATOM 747 N N . GLU A 1 92 ? 14.763 -7.302 0.945 1.00 90.50 92 GLU A N 1
ATOM 748 C CA . GLU A 1 92 ? 13.801 -6.613 1.804 1.00 90.50 92 GLU A CA 1
ATOM 749 C C . GLU A 1 92 ? 14.435 -6.195 3.137 1.00 90.50 92 GLU A C 1
ATOM 751 O O . GLU A 1 92 ? 15.520 -6.660 3.513 1.00 90.50 92 GLU A O 1
ATOM 756 N N . PHE A 1 93 ? 13.744 -5.313 3.865 1.00 94.44 93 PHE A N 1
ATOM 757 C CA . PHE A 1 93 ? 14.170 -4.936 5.205 1.00 94.44 93 PHE A CA 1
ATOM 758 C C . PHE A 1 93 ? 14.352 -6.204 6.063 1.00 94.44 93 PHE A C 1
ATOM 760 O O . PHE A 1 93 ? 13.425 -7.010 6.160 1.00 94.44 93 PHE A O 1
ATOM 767 N N . PRO A 1 94 ? 15.530 -6.441 6.672 1.00 92.38 94 PRO A N 1
ATOM 768 C CA . PRO A 1 94 ? 15.894 -7.803 7.074 1.00 92.38 94 PRO A CA 1
ATOM 769 C C . PRO A 1 94 ? 15.148 -8.370 8.284 1.00 92.38 94 PRO A C 1
ATOM 771 O O . PRO A 1 94 ? 15.322 -9.542 8.624 1.00 92.38 94 PRO A O 1
ATOM 774 N N . TRP A 1 95 ? 14.368 -7.542 8.973 1.00 94.75 95 TRP A N 1
ATOM 775 C CA . TRP A 1 95 ? 13.616 -7.928 10.155 1.00 94.75 95 TRP A CA 1
ATOM 776 C C . TRP A 1 95 ? 12.132 -7.740 9.862 1.00 94.75 95 TRP A C 1
ATOM 778 O O . TRP A 1 95 ? 11.725 -6.657 9.467 1.00 94.75 95 TRP A O 1
ATOM 788 N N . ASN A 1 96 ? 11.331 -8.777 10.090 1.00 91.88 96 ASN A N 1
ATOM 789 C CA . ASN A 1 96 ? 9.888 -8.796 9.822 1.00 91.88 96 ASN A CA 1
ATOM 790 C C . ASN A 1 96 ? 9.025 -8.837 11.097 1.00 91.88 96 ASN A C 1
ATOM 792 O O . ASN A 1 96 ? 7.806 -8.959 11.012 1.00 91.88 96 ASN A O 1
ATOM 796 N N . ASN A 1 97 ? 9.655 -8.750 12.270 1.00 91.44 97 ASN A N 1
ATOM 797 C CA . ASN A 1 97 ? 8.994 -8.768 13.573 1.00 91.44 97 ASN A CA 1
ATOM 798 C C . ASN A 1 97 ? 9.149 -7.387 14.229 1.00 91.44 97 ASN A C 1
ATOM 800 O O . ASN A 1 97 ? 10.111 -7.187 14.980 1.00 91.44 97 ASN A O 1
ATOM 804 N N . PRO A 1 98 ? 8.271 -6.417 13.918 1.00 93.06 98 PRO A N 1
ATOM 805 C CA . PRO A 1 98 ? 8.325 -5.107 14.548 1.00 93.06 98 PRO A CA 1
ATOM 806 C C . PRO A 1 98 ? 8.039 -5.213 16.058 1.00 93.06 98 PRO A C 1
ATOM 808 O O . PRO A 1 98 ? 7.238 -6.056 16.474 1.00 93.06 98 PRO A O 1
ATOM 811 N N . PRO A 1 99 ? 8.662 -4.361 16.894 1.00 94.44 99 PRO A N 1
ATOM 812 C CA . PRO A 1 99 ? 8.244 -4.166 18.281 1.00 94.44 99 PRO A CA 1
ATOM 813 C C . PRO A 1 99 ? 6.773 -3.723 18.363 1.00 94.44 99 PRO A C 1
ATOM 815 O O . PRO A 1 99 ? 6.273 -3.072 17.446 1.00 94.44 99 PRO A O 1
ATOM 818 N N . ASP A 1 100 ? 6.094 -4.033 19.471 1.00 92.12 100 ASP A N 1
ATOM 819 C CA . ASP A 1 100 ? 4.738 -3.526 19.726 1.00 92.12 100 ASP A CA 1
ATOM 820 C C . ASP A 1 100 ? 4.764 -1.989 19.810 1.00 92.12 100 ASP A C 1
ATOM 822 O O . ASP A 1 100 ? 5.593 -1.412 20.515 1.00 92.12 100 ASP A O 1
ATOM 826 N N . GLU A 1 101 ? 3.853 -1.311 19.107 1.00 91.44 101 GLU A N 1
ATOM 827 C CA . GLU A 1 101 ? 3.734 0.154 19.120 1.00 91.44 101 GLU A CA 1
ATOM 828 C C . GLU A 1 101 ? 3.466 0.718 20.529 1.00 91.44 101 GLU A C 1
ATOM 830 O O . GLU A 1 101 ? 3.805 1.871 20.810 1.00 91.44 101 GLU A O 1
ATOM 835 N N . ASN A 1 102 ? 2.900 -0.101 21.422 1.00 91.81 102 ASN A N 1
ATOM 836 C CA . ASN A 1 102 ? 2.637 0.219 22.825 1.00 91.81 102 ASN A CA 1
ATOM 837 C C . ASN A 1 102 ? 3.725 -0.295 23.784 1.00 91.81 102 ASN A C 1
ATOM 839 O O . ASN A 1 102 ? 3.538 -0.248 25.003 1.00 91.81 102 ASN A O 1
ATOM 843 N N . ASP A 1 103 ? 4.857 -0.784 23.272 1.00 91.00 103 ASP A N 1
ATOM 844 C CA . ASP A 1 103 ? 6.012 -1.118 24.100 1.00 91.00 103 ASP A CA 1
ATOM 845 C C . ASP A 1 103 ? 6.740 0.158 24.545 1.00 91.00 103 ASP A C 1
ATOM 847 O O . ASP A 1 103 ? 7.601 0.714 23.858 1.00 91.00 103 ASP A O 1
ATOM 851 N N . TYR A 1 104 ? 6.392 0.612 25.747 1.00 94.31 104 TYR A N 1
ATOM 852 C CA . TYR A 1 104 ? 7.037 1.737 26.418 1.00 94.31 104 TYR A CA 1
ATOM 853 C C . TYR A 1 104 ? 8.200 1.305 27.325 1.00 94.31 104 TYR A C 1
ATOM 855 O O . TYR A 1 104 ? 8.598 2.077 28.197 1.00 94.31 104 TYR A O 1
ATOM 863 N N . SER A 1 105 ? 8.766 0.101 27.160 1.00 92.06 105 SER A N 1
ATOM 864 C CA . SER A 1 105 ? 9.908 -0.373 27.965 1.00 92.06 105 SER A CA 1
ATOM 865 C C . SER A 1 105 ? 11.134 0.542 27.875 1.00 92.06 105 SER A C 1
ATOM 867 O O . SER A 1 105 ? 11.903 0.634 28.831 1.00 92.06 105 SER A O 1
ATOM 869 N N . GLN A 1 106 ? 11.280 1.267 26.761 1.00 93.06 106 GLN A N 1
ATOM 870 C CA . GLN A 1 106 ? 12.290 2.314 26.556 1.00 93.06 106 GLN A CA 1
ATOM 871 C C . GLN A 1 106 ? 11.700 3.735 26.574 1.00 93.06 106 GLN A C 1
ATOM 873 O O . GLN A 1 106 ? 12.341 4.690 26.145 1.00 93.06 106 GLN A O 1
ATOM 878 N N . GLY A 1 107 ? 10.473 3.888 27.073 1.00 95.38 107 GLY A N 1
ATOM 879 C CA . GLY A 1 107 ? 9.740 5.149 27.089 1.00 95.38 107 GLY A CA 1
ATOM 880 C C . GLY A 1 107 ? 9.026 5.474 25.775 1.00 95.38 107 GLY A C 1
ATOM 881 O O . GLY A 1 107 ? 8.952 4.672 24.843 1.00 95.38 107 GLY A O 1
ATOM 882 N N . ILE A 1 108 ? 8.445 6.672 25.735 1.00 95.75 108 ILE A N 1
ATOM 883 C CA . ILE A 1 108 ? 7.775 7.237 24.556 1.00 95.75 108 ILE A CA 1
ATOM 884 C C . ILE A 1 108 ? 8.841 7.829 23.626 1.00 95.75 108 ILE A C 1
ATOM 886 O O . ILE A 1 108 ? 9.818 8.406 24.100 1.00 95.75 108 ILE A O 1
ATOM 890 N N . SER A 1 109 ? 8.644 7.721 22.310 1.00 97.19 109 SER A N 1
ATOM 891 C CA . SER A 1 109 ? 9.535 8.335 21.319 1.00 97.19 109 SER A CA 1
ATOM 892 C C . SER A 1 109 ? 9.644 9.850 21.513 1.00 97.19 109 SER A C 1
ATOM 894 O O . SER A 1 109 ? 8.671 10.578 21.308 1.00 97.19 109 SER A O 1
ATOM 896 N N . THR A 1 110 ? 10.837 10.340 21.855 1.00 96.81 110 THR A N 1
ATOM 897 C CA . THR A 1 110 ? 11.104 11.781 21.949 1.00 96.81 110 THR A CA 1
ATOM 898 C C . THR A 1 110 ? 11.057 12.444 20.579 1.00 96.81 110 THR A C 1
ATOM 900 O O . THR A 1 110 ? 10.483 13.515 20.463 1.00 96.81 110 THR A O 1
ATOM 903 N N . ALA A 1 111 ? 11.541 11.780 19.524 1.00 97.06 111 ALA A N 1
ATOM 904 C CA . ALA A 1 111 ? 11.514 12.314 18.161 1.00 97.06 111 ALA A CA 1
ATOM 905 C C . ALA A 1 111 ? 10.083 12.598 17.669 1.00 97.06 111 ALA A C 1
ATOM 907 O O . ALA A 1 111 ? 9.821 13.642 17.072 1.00 97.06 111 ALA A O 1
ATOM 908 N N . PHE A 1 112 ? 9.137 11.700 17.962 1.00 96.88 112 PHE A N 1
ATOM 909 C CA . PHE A 1 112 ? 7.725 11.925 17.642 1.00 96.88 112 PHE A CA 1
ATOM 910 C C . PHE A 1 112 ? 7.124 13.082 18.453 1.00 96.88 112 PHE A C 1
ATOM 912 O O . PHE A 1 112 ? 6.335 13.875 17.936 1.00 96.88 112 PHE A O 1
ATOM 919 N N . MET A 1 113 ? 7.497 13.187 19.728 1.00 95.50 113 MET A N 1
ATOM 920 C CA . MET A 1 113 ? 7.012 14.231 20.633 1.00 95.50 113 MET A CA 1
ATOM 921 C C . MET A 1 113 ? 7.549 15.611 20.250 1.00 95.50 113 MET A C 1
ATOM 923 O O . MET A 1 113 ? 6.775 16.566 20.199 1.00 95.50 113 MET A O 1
ATOM 927 N N . ASP A 1 114 ? 8.835 15.701 19.915 1.00 96.06 114 ASP A N 1
ATOM 928 C CA . ASP A 1 114 ? 9.479 16.913 19.411 1.00 96.06 114 ASP A CA 1
ATOM 929 C C . ASP A 1 114 ? 8.797 17.368 18.118 1.00 96.06 114 ASP A C 1
ATOM 931 O O . ASP A 1 114 ? 8.377 18.520 18.017 1.00 96.06 114 ASP A O 1
ATOM 935 N N . TRP A 1 115 ? 8.551 16.443 17.182 1.00 96.94 115 TRP A N 1
ATOM 936 C CA . TRP A 1 115 ? 7.795 16.743 15.965 1.00 96.94 115 TRP A CA 1
ATOM 937 C C . TRP A 1 115 ? 6.388 17.277 16.274 1.00 96.94 115 TRP A C 1
ATOM 939 O O . TRP A 1 115 ? 5.948 18.248 15.658 1.00 96.94 115 TRP A O 1
ATOM 949 N N . CYS A 1 116 ? 5.673 16.690 17.242 1.00 94.81 116 CYS A N 1
ATOM 950 C CA . CYS A 1 116 ? 4.353 17.181 17.646 1.00 94.81 116 CYS A CA 1
ATOM 951 C C . CYS A 1 116 ? 4.427 18.622 18.178 1.00 94.81 116 CYS A C 1
ATOM 953 O O . CYS A 1 116 ? 3.627 19.463 17.765 1.00 94.81 116 CYS A O 1
ATOM 955 N N . LEU A 1 117 ? 5.401 18.924 19.044 1.00 94.44 117 LEU A N 1
ATOM 956 C CA . LEU A 1 117 ? 5.608 20.266 19.598 1.00 94.44 117 LEU A CA 1
ATOM 957 C C . LEU A 1 117 ? 5.946 21.291 18.509 1.00 94.44 117 LEU A C 1
ATOM 959 O O . LEU A 1 117 ? 5.348 22.366 18.472 1.00 94.44 117 LEU A O 1
ATOM 963 N N . GLU A 1 118 ? 6.857 20.947 17.599 1.00 96.00 118 GLU A N 1
ATOM 964 C CA . GLU A 1 118 ? 7.257 21.802 16.475 1.00 96.00 118 GLU A CA 1
ATOM 965 C C . GLU A 1 118 ? 6.089 22.115 15.527 1.00 96.00 118 GLU A C 1
ATOM 967 O O . GLU A 1 118 ? 6.040 23.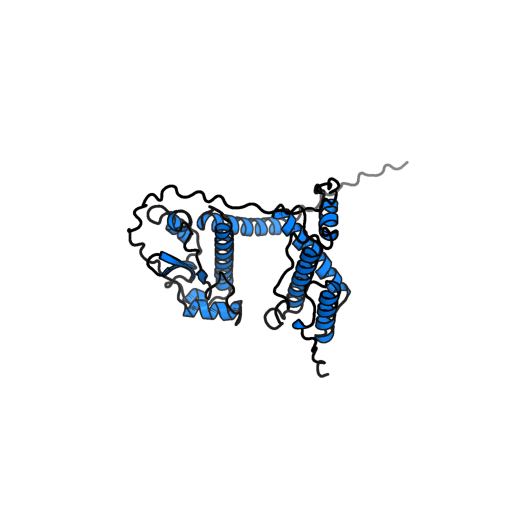192 14.934 1.00 96.00 118 GLU A O 1
ATOM 972 N N . ASN A 1 119 ? 5.114 21.207 15.420 1.00 95.50 119 ASN A N 1
ATOM 973 C CA . ASN A 1 119 ? 3.930 21.357 14.570 1.00 95.50 119 ASN A CA 1
ATOM 974 C C . ASN A 1 119 ? 2.692 21.869 15.333 1.00 95.50 119 ASN A C 1
ATOM 976 O O . ASN A 1 119 ? 1.567 21.738 14.843 1.00 95.50 119 ASN A O 1
ATOM 980 N N . GLY A 1 120 ? 2.884 22.445 16.529 1.00 92.94 120 GLY A N 1
ATOM 981 C CA . GLY A 1 120 ? 1.820 23.065 17.326 1.00 92.94 120 GLY A CA 1
ATOM 982 C C . GLY A 1 120 ? 0.765 22.083 17.843 1.00 92.94 120 GLY A C 1
ATOM 983 O O . GLY A 1 120 ? -0.357 22.491 18.139 1.00 92.94 120 GLY A O 1
ATOM 984 N N . GLN A 1 121 ? 1.098 20.794 17.923 1.00 90.88 121 GLN A N 1
ATOM 985 C CA . GLN A 1 121 ? 0.190 19.760 18.401 1.00 90.88 121 GLN A CA 1
ATOM 986 C C . GLN A 1 121 ? 0.231 19.673 19.924 1.00 90.88 121 GLN A C 1
ATOM 988 O O . GLN A 1 121 ? 1.291 19.744 20.551 1.00 90.88 121 GLN A O 1
ATOM 993 N N . GLU A 1 122 ? -0.938 19.482 20.536 1.00 87.69 122 GLU A N 1
ATOM 994 C CA . GLU A 1 122 ? -1.020 19.251 21.973 1.00 87.69 122 GLU A CA 1
ATOM 995 C C . GLU A 1 122 ? -0.425 17.887 22.319 1.00 87.69 122 GLU A C 1
ATOM 997 O O . GLU A 1 122 ? -1.034 16.833 22.116 1.00 87.69 122 GLU A O 1
ATOM 1002 N N . VAL A 1 123 ? 0.772 17.914 22.894 1.00 80.50 123 VAL A N 1
ATOM 1003 C CA . VAL A 1 123 ? 1.352 16.747 23.542 1.00 80.50 123 VAL A CA 1
ATOM 1004 C C . VAL A 1 123 ? 0.533 16.436 24.798 1.00 80.50 123 VAL A C 1
ATOM 1006 O O . VAL A 1 123 ? 0.411 17.306 25.670 1.00 80.50 123 VAL A O 1
ATOM 1009 N N . PRO A 1 124 ? -0.017 15.216 24.948 1.00 75.12 124 PRO A N 1
ATOM 1010 C CA . PRO A 1 124 ? -0.727 14.852 26.163 1.00 75.12 124 PRO A CA 1
ATOM 1011 C C . PRO A 1 124 ? 0.244 14.907 27.346 1.00 75.12 124 PRO A C 1
ATOM 1013 O O . PRO A 1 124 ? 1.100 14.030 27.480 1.00 75.12 124 PRO A O 1
ATOM 1016 N N . ARG A 1 125 ? 0.118 15.939 28.193 1.00 73.81 125 ARG A N 1
ATOM 1017 C CA . ARG A 1 125 ? 0.883 16.057 29.441 1.00 73.81 125 ARG A CA 1
ATOM 1018 C C . ARG A 1 125 ? 0.612 14.814 30.272 1.00 73.81 125 ARG A C 1
ATOM 1020 O O . ARG A 1 125 ? -0.515 14.611 30.722 1.00 73.81 125 ARG A O 1
ATOM 1027 N N . ASP A 1 126 ? 1.625 13.980 30.456 1.00 66.44 126 ASP A N 1
ATOM 1028 C CA . ASP A 1 126 ? 1.487 12.843 31.347 1.00 66.44 126 ASP A CA 1
ATOM 1029 C C . ASP A 1 126 ? 1.280 13.314 32.786 1.00 66.44 126 ASP A C 1
ATOM 1031 O O . ASP A 1 126 ? 2.101 14.023 33.369 1.00 66.44 126 ASP A O 1
ATOM 1035 N N . VAL A 1 127 ? 0.146 12.890 33.343 1.00 49.66 127 VAL A N 1
ATOM 1036 C CA . VAL A 1 127 ? -0.071 12.763 34.781 1.00 49.66 127 VAL A CA 1
ATOM 1037 C C . VAL A 1 127 ? 0.968 11.752 35.292 1.00 49.66 127 VAL A C 1
ATOM 1039 O O . VAL A 1 127 ? 1.121 10.701 34.667 1.00 49.66 127 VAL A O 1
ATOM 1042 N N . PRO A 1 128 ? 1.691 12.016 36.395 1.00 49.78 128 PRO A N 1
ATOM 1043 C CA . PRO A 1 128 ? 2.713 11.100 36.891 1.00 49.78 128 PRO A CA 1
ATOM 1044 C C . PRO A 1 128 ? 2.103 9.733 37.220 1.00 49.78 128 PRO A C 1
ATOM 1046 O O . PRO A 1 128 ? 1.298 9.607 38.145 1.00 49.78 128 PRO A O 1
ATOM 1049 N N . VAL A 1 129 ? 2.494 8.698 36.477 1.00 43.22 129 VAL A N 1
ATOM 1050 C CA . VAL A 1 129 ? 2.143 7.313 36.796 1.00 43.22 129 VAL A CA 1
ATOM 1051 C C . VAL A 1 129 ? 2.972 6.894 38.003 1.00 43.22 129 VAL A C 1
ATOM 1053 O O . VAL A 1 129 ? 4.175 6.653 37.921 1.00 43.22 129 VAL A O 1
ATOM 1056 N N . SER A 1 130 ? 2.301 6.827 39.148 1.00 42.44 130 SER A N 1
ATOM 1057 C CA . SER A 1 130 ? 2.792 6.107 40.314 1.00 42.44 130 SER A CA 1
ATOM 1058 C C . SER A 1 130 ? 2.840 4.622 39.968 1.00 42.44 130 SER A C 1
ATOM 1060 O O . SER A 1 130 ? 1.821 4.018 39.637 1.00 42.44 130 SER A O 1
ATOM 1062 N N . VAL A 1 131 ? 4.034 4.042 40.033 1.00 45.44 131 VAL A N 1
ATOM 1063 C CA . VAL A 1 131 ? 4.252 2.602 39.912 1.00 45.44 131 VAL A CA 1
ATOM 1064 C C . VAL A 1 131 ? 3.519 1.918 41.066 1.00 45.44 131 VAL A C 1
ATOM 1066 O O . VAL A 1 131 ? 3.884 2.094 42.227 1.00 45.44 131 VAL A O 1
ATOM 1069 N N . SER A 1 132 ? 2.480 1.142 40.759 1.00 37.59 132 SER A N 1
ATOM 1070 C CA . SER A 1 132 ? 1.873 0.219 41.715 1.00 37.59 132 SER A CA 1
ATOM 1071 C C . SER A 1 132 ? 1.795 -1.169 41.097 1.00 37.59 132 SER A C 1
ATOM 1073 O O . SER A 1 132 ? 0.990 -1.460 40.217 1.00 37.59 132 SER A O 1
ATOM 1075 N N . THR A 1 133 ? 2.701 -2.016 41.567 1.00 41.78 133 THR A N 1
ATOM 1076 C CA . THR A 1 133 ? 2.639 -3.471 41.515 1.00 41.78 133 THR A CA 1
ATOM 1077 C C . THR A 1 133 ? 1.451 -3.968 42.340 1.00 41.78 133 THR A C 1
ATOM 1079 O O . THR A 1 133 ? 1.394 -3.669 43.532 1.00 41.78 133 THR A O 1
ATOM 1082 N N . ASN A 1 134 ? 0.546 -4.755 41.749 1.00 31.91 134 ASN A N 1
ATOM 1083 C CA . ASN A 1 134 ? 0.213 -6.111 42.214 1.00 31.91 134 ASN A CA 1
ATOM 1084 C C . ASN A 1 134 ? -0.936 -6.754 41.413 1.00 31.91 134 ASN A C 1
ATOM 1086 O O . ASN A 1 134 ? -1.868 -6.106 40.950 1.00 31.91 134 ASN A O 1
ATOM 1090 N N . SER A 1 135 ? -0.793 -8.069 41.284 1.00 38.16 135 SER A N 1
ATOM 1091 C CA . SER A 1 135 ? -1.542 -9.084 40.540 1.00 38.16 135 SER A CA 1
ATOM 1092 C C . SER A 1 135 ? -3.040 -9.212 40.863 1.00 38.16 135 SER A C 1
ATOM 1094 O O . SER A 1 135 ? -3.435 -8.957 41.999 1.00 38.16 135 SER A O 1
ATOM 1096 N N . THR A 1 136 ? -3.828 -9.797 39.938 1.00 30.81 136 THR A N 1
ATOM 1097 C CA . THR A 1 136 ? -4.616 -11.065 40.096 1.00 30.81 136 THR A CA 1
ATOM 1098 C C . THR A 1 136 ? -5.747 -11.178 39.035 1.00 30.81 136 THR A C 1
ATOM 1100 O O . THR A 1 136 ? -6.273 -10.147 38.622 1.00 30.81 136 THR A O 1
ATOM 1103 N N . PRO A 1 137 ? -6.128 -12.390 38.559 1.00 44.19 137 PRO A N 1
ATOM 1104 C CA . PRO A 1 137 ? -7.003 -12.601 37.398 1.00 44.19 137 PRO A CA 1
ATOM 1105 C C . PRO A 1 137 ? -8.479 -12.896 37.744 1.00 44.19 137 PRO A C 1
ATOM 1107 O O . PRO A 1 137 ? -8.765 -13.612 38.700 1.00 44.19 137 PRO A O 1
ATOM 1110 N N . GLN A 1 138 ? -9.410 -12.446 36.892 1.00 32.47 138 GLN A N 1
ATOM 1111 C CA . GLN A 1 138 ? -10.805 -12.923 36.787 1.00 32.47 138 GLN A CA 1
ATOM 1112 C C . GLN A 1 138 ? -11.221 -12.854 35.306 1.00 32.47 138 GLN A C 1
ATOM 1114 O O . GLN A 1 138 ? -11.104 -11.809 34.681 1.00 32.47 138 GLN A O 1
ATOM 1119 N N . GLN A 1 139 ? -11.442 -13.971 34.609 1.00 32.62 139 GLN A N 1
ATOM 1120 C CA . GLN A 1 139 ? -12.593 -14.888 34.641 1.00 32.62 139 GLN A CA 1
ATOM 1121 C C . GLN A 1 139 ? -13.860 -14.327 33.956 1.00 32.62 139 GLN A C 1
ATOM 1123 O O . GLN A 1 139 ? -14.629 -13.578 34.538 1.00 32.62 139 GLN A O 1
ATOM 1128 N N . VAL A 1 140 ? -14.033 -14.777 32.706 1.00 37.72 140 VAL A N 1
ATOM 1129 C CA . VAL A 1 140 ? -15.262 -15.165 31.982 1.00 37.72 140 VAL A CA 1
ATOM 1130 C C . VAL A 1 140 ? -16.554 -14.371 32.242 1.00 37.72 140 VAL A C 1
ATOM 1132 O O . VAL A 1 140 ? -17.203 -14.508 33.274 1.00 37.72 140 VAL A O 1
ATOM 1135 N N . SER A 1 141 ? -17.065 -13.747 31.178 1.00 34.66 141 SER A N 1
ATOM 1136 C CA . SER A 1 141 ? -18.502 -13.772 30.877 1.00 34.66 141 SER A CA 1
ATOM 1137 C C . SER A 1 141 ? -18.724 -13.818 29.370 1.00 34.66 141 SER A C 1
ATOM 1139 O O . SER A 1 141 ? -18.550 -12.837 28.653 1.00 34.66 141 SER A O 1
ATOM 1141 N N . GLN A 1 142 ? -19.088 -15.012 28.903 1.00 34.72 142 GLN A N 1
ATOM 1142 C CA . GLN A 1 142 ? -19.742 -15.223 27.621 1.00 34.72 142 GLN A CA 1
ATOM 1143 C C . GLN A 1 142 ? -21.149 -14.633 27.704 1.00 34.72 142 GLN A C 1
ATOM 1145 O O . GLN A 1 142 ? -21.920 -15.046 28.566 1.00 34.72 142 GLN A O 1
ATOM 1150 N N . ASN A 1 143 ? -21.505 -13.755 26.769 1.00 34.34 143 ASN A N 1
ATOM 1151 C CA . ASN A 1 143 ? -22.899 -13.535 26.411 1.00 34.34 143 ASN A CA 1
ATOM 1152 C C . ASN A 1 143 ? -23.101 -13.859 24.934 1.00 34.34 143 ASN A C 1
ATOM 1154 O O . ASN A 1 143 ? -22.337 -13.462 24.057 1.00 34.34 143 ASN A O 1
ATOM 1158 N N . LYS A 1 144 ? -24.123 -14.683 24.729 1.00 32.25 144 LYS A N 1
ATOM 1159 C CA . LYS A 1 144 ? -24.460 -15.445 23.540 1.00 32.25 144 LYS A CA 1
ATOM 1160 C C . LYS A 1 144 ? -25.677 -14.802 22.875 1.00 32.25 144 LYS A C 1
ATOM 1162 O O . LYS A 1 144 ? -26.648 -14.513 23.561 1.00 32.25 144 LYS A O 1
ATOM 1167 N N . SER A 1 145 ? -25.600 -14.708 21.549 1.00 34.94 145 SER A N 1
ATOM 1168 C CA . SER A 1 145 ? -26.685 -14.651 20.558 1.00 34.94 145 SER A CA 1
ATOM 1169 C C . SER A 1 145 ? -27.701 -13.505 20.603 1.00 34.94 145 SER A C 1
ATOM 1171 O O . SER A 1 145 ? -28.523 -13.408 21.505 1.00 34.94 145 SER A O 1
ATOM 1173 N N . SER A 1 146 ? -27.799 -12.796 19.475 1.00 34.03 146 SER A N 1
ATOM 1174 C CA . SER A 1 146 ? -29.101 -12.420 18.920 1.00 34.03 146 SER A CA 1
ATOM 1175 C C . SER A 1 146 ? -29.045 -12.381 17.388 1.00 34.03 146 SER A C 1
ATOM 1177 O O . SER A 1 146 ? -28.332 -11.573 16.808 1.00 34.03 146 SER A O 1
ATOM 1179 N N . SER A 1 147 ? -29.796 -13.313 16.796 1.00 35.62 147 SER A N 1
ATOM 1180 C CA . SER A 1 147 ? -30.603 -13.181 15.575 1.00 35.62 147 SER A CA 1
ATOM 1181 C C . SER A 1 147 ? -29.906 -12.816 14.256 1.00 35.62 147 SER A C 1
ATOM 1183 O O . SER A 1 147 ? -29.789 -11.654 13.891 1.00 35.62 147 SER A O 1
ATOM 1185 N N . GLN A 1 148 ? -29.544 -13.851 13.489 1.00 34.66 148 GLN A N 1
ATOM 1186 C CA . GLN A 1 148 ? -29.443 -13.764 12.031 1.00 34.66 148 GLN A CA 1
ATOM 1187 C C . GLN A 1 148 ? -30.859 -13.814 11.441 1.00 34.66 148 GLN A C 1
ATOM 1189 O O . GLN A 1 148 ? -31.511 -14.858 11.483 1.00 34.66 148 GLN A O 1
ATOM 1194 N N . GLU A 1 149 ? -31.323 -12.694 10.892 1.00 39.03 149 GLU A N 1
ATOM 1195 C CA . GLU A 1 149 ? -32.372 -12.692 9.875 1.00 39.03 149 GLU A CA 1
ATOM 1196 C C . GLU A 1 149 ? -31.785 -13.249 8.575 1.00 39.03 149 GLU A C 1
ATOM 1198 O O . GLU A 1 149 ? -30.746 -12.798 8.088 1.00 39.03 149 GLU A O 1
ATOM 1203 N N . GLY A 1 150 ? -32.433 -14.287 8.045 1.00 40.56 150 GLY A N 1
ATOM 1204 C CA . GLY A 1 150 ? -32.102 -14.874 6.756 1.00 40.56 150 GLY A CA 1
ATOM 1205 C C . GLY A 1 150 ? -32.489 -13.916 5.641 1.00 40.56 150 GLY A C 1
ATOM 1206 O O . GLY A 1 150 ? -33.645 -13.882 5.230 1.00 40.56 150 GLY A O 1
ATOM 1207 N N . VAL A 1 151 ? -31.513 -13.143 5.169 1.00 45.66 151 VAL A N 1
ATOM 1208 C CA . VAL A 1 151 ? -31.605 -12.428 3.898 1.00 45.66 151 VAL A CA 1
ATOM 1209 C C . VAL A 1 151 ? -31.472 -13.460 2.782 1.00 45.66 151 VAL A C 1
ATOM 1211 O O . VAL A 1 151 ? -30.463 -14.162 2.673 1.00 45.66 151 VAL A O 1
ATOM 1214 N N . ASP A 1 152 ? -32.547 -13.558 2.013 1.00 42.88 152 ASP A N 1
ATOM 1215 C CA . ASP A 1 152 ? -32.740 -14.359 0.811 1.00 42.88 152 ASP A CA 1
ATOM 1216 C C . ASP A 1 152 ? -31.690 -13.972 -0.253 1.00 42.88 152 ASP A C 1
ATOM 1218 O O . ASP A 1 152 ? -31.866 -13.028 -1.018 1.00 42.88 152 ASP A O 1
ATOM 1222 N N . ASN A 1 153 ? -30.533 -14.645 -0.225 1.00 49.31 153 ASN A N 1
ATOM 1223 C CA . ASN A 1 153 ? -29.364 -14.360 -1.072 1.00 49.31 153 ASN A CA 1
ATOM 1224 C C . ASN A 1 153 ? -29.250 -15.297 -2.293 1.00 49.31 153 ASN A C 1
ATOM 1226 O O . ASN A 1 153 ? -28.232 -15.280 -2.979 1.00 49.31 153 ASN A O 1
ATOM 1230 N N . ASP A 1 154 ? -30.272 -16.101 -2.603 1.00 51.69 154 ASP A N 1
ATOM 1231 C CA . ASP A 1 154 ? -30.202 -17.107 -3.680 1.00 51.69 154 ASP A CA 1
ATOM 1232 C C . ASP A 1 154 ? -30.507 -16.552 -5.084 1.00 51.69 154 ASP A C 1
ATOM 1234 O O . ASP A 1 154 ? -30.682 -17.301 -6.051 1.00 51.69 154 ASP A O 1
ATOM 1238 N N . LYS A 1 155 ? -30.511 -15.223 -5.254 1.00 60.97 155 LYS A N 1
ATOM 1239 C CA . LYS A 1 155 ? -30.460 -14.618 -6.587 1.00 60.97 155 LYS A CA 1
ATOM 1240 C C . LYS A 1 155 ? -29.037 -14.811 -7.117 1.00 60.97 155 LYS A C 1
ATOM 1242 O O . LYS A 1 155 ? -28.151 -14.023 -6.807 1.00 60.97 155 LYS A O 1
ATOM 1247 N N . LEU A 1 156 ? -28.828 -15.902 -7.864 1.00 67.06 156 LEU A N 1
ATOM 1248 C CA . LEU A 1 156 ? -27.582 -16.246 -8.562 1.00 67.06 156 LEU A CA 1
ATOM 1249 C C . LEU A 1 156 ? -26.988 -14.990 -9.219 1.00 67.06 156 LEU A C 1
ATOM 1251 O O . LEU A 1 156 ? -27.455 -14.554 -10.269 1.00 67.06 156 LEU A O 1
ATOM 1255 N N . MET A 1 157 ? -25.984 -14.393 -8.571 1.00 72.69 157 MET A N 1
ATOM 1256 C CA . MET A 1 157 ? -25.236 -13.270 -9.124 1.00 72.69 157 MET A CA 1
ATOM 1257 C C . MET A 1 157 ? -24.512 -13.784 -10.361 1.00 72.69 157 MET A C 1
ATOM 1259 O O . MET A 1 157 ? -23.606 -14.614 -10.249 1.00 72.69 157 MET A O 1
ATOM 1263 N N . GLU A 1 158 ? -24.930 -13.325 -11.539 1.00 76.44 158 GLU A N 1
ATOM 1264 C CA . GLU A 1 158 ? -24.197 -13.615 -12.764 1.00 76.44 158 GLU A CA 1
ATOM 1265 C C . GLU A 1 158 ? -22.762 -13.119 -12.598 1.00 76.44 158 GLU A C 1
ATOM 1267 O O . GLU A 1 158 ? -22.508 -11.976 -12.210 1.00 76.44 158 GLU A O 1
ATOM 1272 N N . GLN A 1 159 ? -21.811 -14.022 -12.826 1.00 76.75 159 GLN A N 1
ATOM 1273 C CA . GLN A 1 159 ? -20.406 -13.705 -12.668 1.00 76.75 159 GLN A CA 1
ATOM 1274 C C . GLN A 1 159 ? -20.011 -12.688 -13.748 1.00 76.75 159 GLN A C 1
ATOM 1276 O O . GLN A 1 159 ? -20.169 -12.981 -14.937 1.00 76.75 159 GLN A O 1
ATOM 1281 N N . PRO A 1 160 ? -19.487 -11.509 -13.376 1.00 81.75 160 PRO A N 1
ATOM 1282 C CA . PRO A 1 160 ? -19.032 -10.534 -14.349 1.00 81.75 160 PRO A CA 1
ATOM 1283 C C . PRO A 1 160 ? -17.872 -11.115 -15.154 1.00 81.75 160 PRO A C 1
ATOM 1285 O O . PRO A 1 160 ? -17.135 -11.989 -14.690 1.00 81.75 160 PRO A O 1
ATOM 1288 N N . HIS A 1 161 ? -17.681 -10.600 -16.365 1.00 88.12 161 HIS A N 1
ATOM 1289 C CA . HIS A 1 161 ? -16.548 -10.985 -17.197 1.00 88.12 161 HIS A CA 1
ATOM 1290 C C . HIS A 1 161 ? -15.220 -10.715 -16.474 1.00 88.12 161 HIS A C 1
ATOM 1292 O O . HIS A 1 161 ? -14.846 -9.565 -16.247 1.00 88.12 161 HIS A O 1
ATOM 1298 N N . ILE A 1 162 ? -14.500 -11.785 -16.126 1.00 92.31 162 ILE A N 1
ATOM 1299 C CA . ILE A 1 162 ? -13.210 -11.698 -15.435 1.00 92.31 162 ILE A CA 1
ATOM 1300 C C . ILE A 1 162 ? -12.103 -11.327 -16.438 1.00 92.31 162 ILE A C 1
ATOM 1302 O O . ILE A 1 162 ? -12.009 -11.956 -17.496 1.00 92.31 162 ILE A O 1
ATOM 1306 N N . PRO A 1 163 ? -11.219 -10.368 -16.103 1.00 93.12 163 PRO A N 1
ATOM 1307 C CA . PRO A 1 163 ? -10.033 -10.070 -16.901 1.00 93.12 163 PRO A CA 1
ATOM 1308 C C . PRO A 1 163 ? -9.099 -11.272 -17.090 1.00 93.12 163 PRO A C 1
ATOM 1310 O O . PRO A 1 163 ? -8.807 -12.010 -16.140 1.00 93.12 163 PRO A O 1
ATOM 1313 N N . SER A 1 164 ? -8.541 -11.415 -18.295 1.00 96.38 164 SER A N 1
ATOM 1314 C CA . SER A 1 164 ? -7.602 -12.490 -18.637 1.00 96.38 164 SER A CA 1
ATOM 1315 C C . SER A 1 164 ? -6.419 -12.566 -17.668 1.00 96.38 164 SER A C 1
ATOM 1317 O O . SER A 1 164 ? -5.667 -11.605 -17.487 1.00 96.38 164 SER A O 1
ATOM 1319 N N . LEU A 1 165 ? -6.236 -13.739 -17.052 1.00 96.81 165 LEU A N 1
ATOM 1320 C CA . LEU A 1 165 ? -5.118 -14.006 -16.144 1.00 96.81 165 LEU A CA 1
ATOM 1321 C C . LEU A 1 165 ? -3.768 -13.874 -16.855 1.00 96.81 165 LEU A C 1
ATOM 1323 O O . LEU A 1 165 ? -2.839 -13.314 -16.286 1.00 96.81 165 LEU A O 1
ATOM 1327 N N . ALA A 1 166 ? -3.665 -14.344 -18.102 1.00 96.94 166 ALA A N 1
ATOM 1328 C CA . ALA A 1 166 ? -2.418 -14.288 -18.862 1.00 96.94 166 ALA A CA 1
ATOM 1329 C C . ALA A 1 166 ? -1.954 -12.840 -19.081 1.00 96.94 166 ALA A C 1
ATOM 1331 O O . ALA A 1 166 ? -0.787 -12.523 -18.866 1.00 96.94 166 ALA A O 1
ATOM 1332 N N . VAL A 1 167 ? -2.882 -11.946 -19.441 1.00 96.56 167 VAL A N 1
ATOM 1333 C CA . VAL A 1 167 ? -2.589 -10.517 -19.623 1.00 96.56 167 VAL A CA 1
ATOM 1334 C C . VAL A 1 167 ? -2.161 -9.881 -18.300 1.00 96.56 167 VAL A C 1
ATOM 1336 O O . VAL A 1 167 ? -1.136 -9.202 -18.248 1.00 96.56 167 VAL A O 1
ATOM 1339 N N . ARG A 1 168 ? -2.904 -10.140 -17.215 1.00 97.31 168 ARG A N 1
ATOM 1340 C CA . ARG A 1 168 ? -2.573 -9.628 -15.876 1.00 97.31 168 ARG A CA 1
ATOM 1341 C C . ARG A 1 168 ? -1.198 -10.094 -15.399 1.00 97.31 168 ARG A C 1
ATOM 1343 O O . ARG A 1 168 ? -0.454 -9.277 -14.870 1.00 97.31 168 ARG A O 1
ATOM 1350 N N . GLN A 1 169 ? -0.850 -11.364 -15.611 1.00 96.88 169 GLN A N 1
ATOM 1351 C CA . GLN A 1 169 ? 0.446 -11.933 -15.231 1.00 96.88 169 GLN A CA 1
ATOM 1352 C C . GLN A 1 169 ? 1.605 -11.214 -15.934 1.00 96.88 169 GLN A C 1
ATOM 1354 O O . GLN A 1 169 ? 2.541 -10.788 -15.267 1.00 96.88 169 GLN A O 1
ATOM 1359 N N . ILE A 1 170 ? 1.510 -11.007 -17.253 1.00 95.69 170 ILE A N 1
ATOM 1360 C CA . ILE A 1 170 ? 2.552 -10.317 -18.037 1.00 95.69 170 ILE A CA 1
ATOM 1361 C C . ILE A 1 170 ? 2.800 -8.904 -17.498 1.00 95.69 170 ILE A C 1
ATOM 1363 O O . ILE A 1 170 ? 3.945 -8.484 -17.313 1.00 95.69 170 ILE A O 1
ATOM 1367 N N . ILE A 1 171 ? 1.725 -8.156 -17.242 1.00 95.88 171 ILE A N 1
ATOM 1368 C CA . ILE A 1 171 ? 1.833 -6.786 -16.733 1.00 95.88 171 ILE A CA 1
ATOM 1369 C C . ILE A 1 171 ? 2.376 -6.799 -15.306 1.00 95.88 171 ILE A C 1
ATOM 1371 O O . ILE A 1 171 ? 3.245 -5.998 -14.977 1.00 95.88 171 ILE A O 1
ATOM 1375 N N . TRP A 1 172 ? 1.899 -7.717 -14.467 1.00 95.38 172 TRP A N 1
ATOM 1376 C CA . TRP A 1 172 ? 2.342 -7.835 -13.085 1.00 95.38 172 TRP A CA 1
ATOM 1377 C C . TRP A 1 172 ? 3.836 -8.107 -12.992 1.00 95.38 172 TRP A C 1
ATOM 1379 O O . TRP A 1 172 ? 4.522 -7.388 -12.278 1.00 95.38 172 TRP A O 1
ATOM 1389 N N . GLU A 1 173 ? 4.350 -9.081 -13.743 1.00 92.75 173 GLU A N 1
ATOM 1390 C CA . GLU A 1 173 ? 5.786 -9.379 -13.801 1.00 92.75 173 GLU A CA 1
ATOM 1391 C C . GLU A 1 173 ? 6.592 -8.179 -14.303 1.00 92.75 173 GLU A C 1
ATOM 1393 O O . GLU A 1 173 ? 7.698 -7.926 -13.836 1.00 92.75 173 GLU A O 1
ATOM 1398 N N . SER A 1 174 ? 6.025 -7.395 -15.221 1.00 90.75 174 SER A N 1
ATOM 1399 C CA . SER A 1 174 ? 6.691 -6.201 -15.741 1.00 90.75 174 SER A CA 1
ATOM 1400 C C . SER A 1 174 ? 6.726 -5.043 -14.734 1.00 90.75 174 SER A C 1
ATOM 1402 O O . SER A 1 174 ? 7.689 -4.283 -14.722 1.00 90.75 174 SER A O 1
ATOM 1404 N N . VAL A 1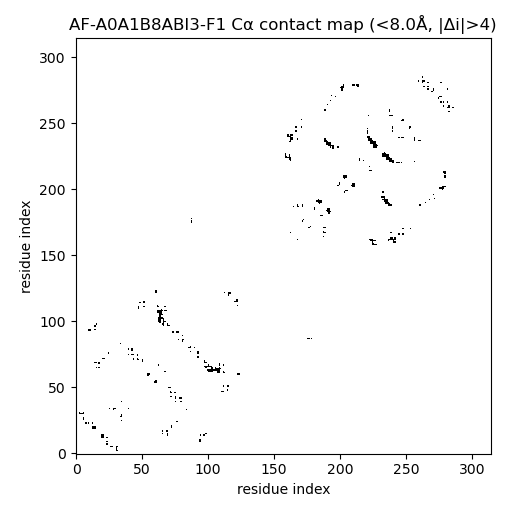 175 ? 5.681 -4.883 -13.915 1.00 88.62 175 VAL A N 1
ATOM 1405 C CA . VAL A 1 175 ? 5.544 -3.779 -12.945 1.00 88.62 175 VAL A CA 1
ATOM 1406 C C . VAL A 1 175 ? 6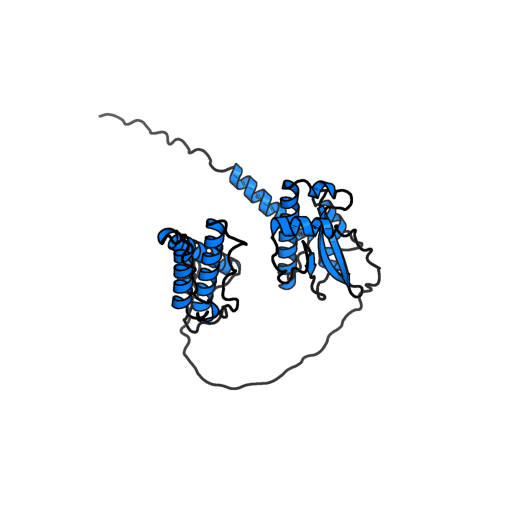.174 -4.127 -11.594 1.00 88.62 175 VAL A C 1
ATOM 1408 O O . VAL A 1 175 ? 6.855 -3.298 -11.000 1.00 88.62 175 VAL A O 1
ATOM 1411 N N . ASN A 1 176 ? 5.955 -5.349 -11.115 1.00 84.75 176 ASN A N 1
ATOM 1412 C CA . ASN A 1 176 ? 6.319 -5.809 -9.775 1.00 84.75 176 ASN A CA 1
ATOM 1413 C C . ASN A 1 176 ? 7.444 -6.856 -9.786 1.00 84.75 176 ASN A C 1
ATOM 1415 O O . ASN A 1 176 ? 7.913 -7.248 -8.722 1.00 84.75 176 ASN A O 1
ATOM 1419 N N . GLY A 1 177 ? 7.888 -7.346 -10.947 1.00 89.06 177 GLY A N 1
ATOM 1420 C CA . GLY A 1 177 ? 8.877 -8.422 -11.018 1.00 89.06 177 GLY A CA 1
ATOM 1421 C C . GLY A 1 177 ? 8.341 -9.765 -10.508 1.00 89.06 177 GLY A C 1
ATOM 1422 O O . GLY A 1 177 ? 7.146 -10.049 -10.559 1.00 89.06 177 GLY A O 1
ATOM 1423 N N . ASN A 1 178 ? 9.245 -10.591 -9.974 1.00 85.75 178 ASN A N 1
ATOM 1424 C CA . ASN A 1 178 ? 8.937 -11.919 -9.423 1.00 85.75 178 ASN A CA 1
ATOM 1425 C C . ASN A 1 178 ? 8.609 -11.879 -7.920 1.00 85.75 178 ASN A C 1
ATOM 1427 O O . ASN A 1 178 ? 8.936 -12.814 -7.184 1.00 85.75 178 ASN A O 1
ATOM 1431 N N . LEU A 1 179 ? 8.022 -10.781 -7.439 1.00 76.31 179 LEU A N 1
ATOM 1432 C CA . LEU A 1 179 ? 7.663 -10.656 -6.030 1.00 76.31 179 LEU A CA 1
ATOM 1433 C C . LEU A 1 179 ? 6.596 -11.688 -5.655 1.00 76.31 179 LEU A C 1
ATOM 1435 O O . LEU A 1 179 ? 5.624 -11.904 -6.382 1.00 76.31 179 LEU A O 1
ATOM 1439 N N . SER A 1 180 ? 6.792 -12.322 -4.498 1.00 82.50 180 SER A N 1
ATOM 1440 C CA . SER A 1 180 ? 5.779 -13.202 -3.917 1.00 82.50 180 SER A CA 1
ATOM 1441 C C . SER A 1 180 ? 4.560 -12.382 -3.509 1.00 82.50 180 SER A C 1
ATOM 1443 O O . SER A 1 180 ? 4.688 -11.246 -3.054 1.00 82.50 180 SER A O 1
ATOM 1445 N N . PHE A 1 181 ? 3.370 -12.959 -3.653 1.00 86.19 181 PHE A N 1
ATOM 1446 C CA . PHE A 1 181 ? 2.151 -12.281 -3.234 1.00 86.19 181 PHE A CA 1
ATOM 1447 C C . PHE A 1 181 ? 2.100 -12.176 -1.706 1.00 86.19 181 PHE A C 1
ATOM 1449 O O . PHE A 1 181 ? 2.210 -13.179 -0.998 1.00 86.19 181 PHE A O 1
ATOM 1456 N N . ILE A 1 182 ? 1.934 -10.952 -1.206 1.00 82.31 182 ILE A N 1
ATOM 1457 C CA . ILE A 1 182 ? 1.729 -10.673 0.215 1.00 82.31 182 ILE A CA 1
ATOM 1458 C C . ILE A 1 182 ? 0.240 -10.454 0.434 1.00 82.31 182 ILE A C 1
ATOM 1460 O O . ILE A 1 182 ? -0.388 -9.630 -0.232 1.00 82.31 182 ILE A O 1
ATOM 1464 N N . TYR A 1 183 ? -0.314 -11.170 1.406 1.00 85.44 183 TYR A N 1
ATOM 1465 C CA . TYR A 1 183 ? -1.704 -11.022 1.810 1.00 85.44 183 TYR A CA 1
ATOM 1466 C C . TYR A 1 183 ? -2.072 -9.540 2.050 1.00 85.44 183 TYR A C 1
ATOM 1468 O O . TYR A 1 183 ? -1.362 -8.862 2.796 1.00 85.44 183 TYR A O 1
ATOM 1476 N N . PRO A 1 184 ? -3.165 -9.012 1.461 1.00 94.94 184 PRO A N 1
ATOM 1477 C CA . PRO A 1 184 ? -4.297 -9.731 0.866 1.00 94.94 184 PRO A CA 1
ATOM 1478 C C . PRO A 1 184 ? -4.208 -9.983 -0.645 1.00 94.94 184 PRO A C 1
ATOM 1480 O O . PRO A 1 184 ? -5.195 -10.402 -1.247 1.00 94.94 184 PRO A O 1
ATOM 1483 N N . VAL A 1 185 ? -3.069 -9.709 -1.278 1.00 95.88 185 VAL A N 1
ATOM 1484 C CA . VAL A 1 185 ? -2.862 -10.018 -2.694 1.00 95.88 185 VAL A CA 1
ATOM 1485 C C . VAL A 1 185 ? -2.720 -11.531 -2.837 1.00 95.88 185 VAL A C 1
ATOM 1487 O O . VAL A 1 185 ? -1.896 -12.141 -2.159 1.00 95.88 185 VAL A O 1
ATOM 1490 N N . VAL A 1 186 ? -3.534 -12.135 -3.700 1.00 96.44 186 VAL A N 1
ATOM 1491 C CA . VAL A 1 186 ? -3.544 -13.591 -3.951 1.00 96.44 186 VAL A CA 1
ATOM 1492 C C . VAL A 1 186 ? -3.230 -13.945 -5.402 1.00 96.44 186 VAL A C 1
ATOM 1494 O O . VAL A 1 186 ? -3.100 -15.120 -5.739 1.00 96.44 186 VAL A O 1
ATOM 1497 N N . GLY A 1 187 ? -3.063 -12.936 -6.257 1.00 97.00 187 GLY A N 1
ATOM 1498 C CA . GLY A 1 187 ? -2.650 -13.108 -7.639 1.00 97.00 187 GLY A CA 1
ATOM 1499 C C . GLY A 1 187 ? -2.366 -11.778 -8.345 1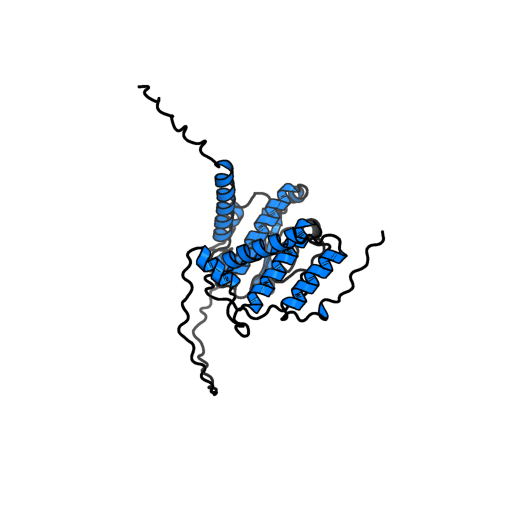.00 97.00 187 GLY A C 1
ATOM 1500 O O . GLY A 1 187 ? -2.498 -10.708 -7.743 1.00 97.00 187 GLY A O 1
ATOM 1501 N N . PRO A 1 188 ? -1.999 -11.826 -9.636 1.00 97.38 188 PRO A N 1
ATOM 1502 C CA . PRO A 1 188 ? -1.706 -10.643 -10.443 1.00 97.38 188 PRO A CA 1
ATOM 1503 C C . PRO A 1 188 ? -2.921 -9.721 -10.528 1.00 97.38 188 PRO A C 1
ATOM 1505 O O . PRO A 1 188 ? -3.883 -10.047 -11.218 1.00 97.38 188 PRO A O 1
ATOM 1508 N N . PHE A 1 189 ? -2.902 -8.574 -9.850 1.00 97.88 189 PHE A N 1
ATOM 1509 C CA . PHE A 1 189 ? -4.079 -7.696 -9.764 1.00 97.88 189 PHE A CA 1
ATOM 1510 C C . PHE A 1 189 ? -5.333 -8.422 -9.227 1.00 97.88 189 PHE A C 1
ATOM 1512 O O . PHE A 1 189 ? -6.455 -8.176 -9.677 1.00 97.88 189 PHE A O 1
ATOM 1519 N N . GLU A 1 190 ? -5.141 -9.339 -8.272 1.00 98.19 190 GLU A N 1
ATOM 1520 C CA . GLU A 1 190 ? -6.212 -10.069 -7.589 1.00 98.19 190 GLU A CA 1
ATOM 1521 C C . GLU A 1 190 ? -6.084 -10.014 -6.053 1.00 98.19 190 GLU A C 1
ATOM 1523 O O . GLU A 1 190 ? -5.062 -10.420 -5.493 1.00 98.19 190 GLU A O 1
ATOM 1528 N N . ILE A 1 191 ? -7.095 -9.456 -5.369 1.00 98.06 191 ILE A N 1
ATOM 1529 C CA . ILE A 1 191 ? -7.142 -9.306 -3.899 1.00 98.06 191 ILE A CA 1
ATOM 1530 C C . ILE A 1 191 ? -8.195 -10.240 -3.322 1.00 98.06 191 ILE A C 1
ATOM 1532 O O . ILE A 1 191 ? -9.340 -10.237 -3.772 1.00 98.06 191 ILE A O 1
ATOM 1536 N N . GLU A 1 192 ? -7.843 -10.958 -2.260 1.00 97.25 192 GLU A N 1
ATOM 1537 C CA . GLU A 1 192 ? -8.809 -11.705 -1.460 1.00 97.25 192 GLU A CA 1
ATOM 1538 C C . GLU A 1 192 ? -9.778 -10.773 -0.730 1.00 97.25 192 GLU A C 1
ATOM 1540 O O . GLU A 1 192 ? -9.390 -9.843 -0.013 1.00 97.25 192 GLU A O 1
ATOM 1545 N N . VAL A 1 193 ? -11.062 -11.089 -0.858 1.00 95.75 193 VAL A N 1
ATOM 1546 C CA . VAL A 1 193 ? -12.132 -10.429 -0.127 1.00 95.75 193 VAL A CA 1
ATOM 1547 C C . VAL A 1 193 ? -12.467 -11.250 1.121 1.00 95.75 193 VAL A C 1
ATOM 1549 O O . VAL A 1 193 ? -12.716 -12.451 1.006 1.00 95.75 193 VAL A O 1
ATOM 1552 N N . PRO A 1 194 ? -12.523 -10.638 2.321 1.00 92.69 194 PRO A N 1
ATOM 1553 C CA . PRO A 1 194 ? -12.951 -11.347 3.520 1.00 92.69 194 PRO A CA 1
ATOM 1554 C C . PRO A 1 194 ? -14.350 -11.945 3.346 1.00 92.69 194 PRO A C 1
ATOM 1556 O O . PRO A 1 194 ? -15.272 -11.260 2.914 1.00 92.69 194 PRO A O 1
ATOM 1559 N N . SER A 1 195 ? -14.551 -13.186 3.785 1.00 92.81 195 SER A N 1
ATOM 1560 C CA . SER A 1 195 ? -15.866 -13.848 3.733 1.00 92.81 195 SER A CA 1
ATOM 1561 C C . SER A 1 195 ? -16.941 -13.175 4.599 1.00 92.81 195 SER A C 1
ATOM 1563 O O . SER A 1 195 ? -18.130 -13.446 4.427 1.00 92.81 195 SER A O 1
ATOM 1565 N N . SER A 1 196 ? -16.526 -12.310 5.529 1.00 92.62 196 SER A N 1
ATOM 1566 C CA . SER A 1 196 ? -17.387 -11.464 6.358 1.00 92.62 196 SER A CA 1
ATOM 1567 C C . SER A 1 196 ? -17.775 -10.138 5.695 1.00 92.62 196 SER A C 1
ATOM 1569 O O . SER A 1 196 ? -18.491 -9.357 6.315 1.00 92.62 196 SER A O 1
ATOM 1571 N N . LEU A 1 197 ? -17.263 -9.837 4.496 1.00 96.12 197 LEU A N 1
ATOM 1572 C CA . LEU A 1 197 ? -17.598 -8.617 3.767 1.00 96.12 197 LEU A CA 1
ATOM 1573 C C . LEU A 1 197 ? -19.084 -8.621 3.384 1.00 96.12 197 LEU A C 1
ATOM 1575 O O . LEU A 1 197 ? -19.565 -9.579 2.777 1.00 96.12 197 LEU A O 1
ATOM 1579 N N . ASP A 1 198 ? -19.778 -7.510 3.637 1.00 96.25 198 ASP A N 1
ATOM 1580 C CA . ASP A 1 198 ? -21.062 -7.226 2.996 1.00 96.25 198 ASP A CA 1
ATOM 1581 C C . ASP A 1 198 ? -20.848 -6.866 1.516 1.00 96.25 198 ASP A C 1
ATOM 1583 O O . ASP A 1 198 ? -20.791 -5.701 1.122 1.00 96.25 198 ASP A O 1
ATOM 1587 N N . PHE A 1 199 ? -20.662 -7.892 0.684 1.00 96.31 199 PHE A N 1
ATOM 1588 C CA . PHE A 1 199 ? -20.439 -7.717 -0.750 1.00 96.31 199 PHE A CA 1
ATOM 1589 C C . PHE A 1 199 ? -21.631 -7.029 -1.429 1.00 96.31 199 PHE A C 1
ATOM 1591 O O . PHE A 1 199 ? -21.445 -6.208 -2.333 1.00 96.31 199 PHE A O 1
ATOM 1598 N N . HIS A 1 200 ? -22.853 -7.341 -0.981 1.00 95.56 200 HIS A N 1
ATOM 1599 C CA . HIS A 1 200 ? -24.064 -6.775 -1.557 1.00 95.56 200 HIS A CA 1
ATOM 1600 C C . HIS A 1 200 ? -24.139 -5.271 -1.286 1.00 95.56 200 HIS A C 1
ATOM 1602 O O . HIS A 1 200 ? -24.264 -4.497 -2.228 1.00 95.56 200 HIS A O 1
ATOM 1608 N N . GLY A 1 201 ? -24.000 -4.837 -0.032 1.00 96.62 201 GLY A N 1
ATOM 1609 C CA . GLY A 1 201 ? -24.079 -3.419 0.324 1.00 96.62 201 GLY A CA 1
ATOM 1610 C C . GLY A 1 201 ? -22.897 -2.576 -0.162 1.00 96.62 201 GLY A C 1
ATOM 1611 O O . GLY A 1 201 ? -23.071 -1.394 -0.452 1.00 96.62 201 GLY A O 1
ATOM 1612 N N . LEU A 1 202 ? -21.698 -3.160 -0.275 1.00 97.69 202 LEU A N 1
ATOM 1613 C CA . LEU A 1 202 ? -20.475 -2.387 -0.527 1.00 97.69 202 LEU A CA 1
ATOM 1614 C C . LEU A 1 202 ? -19.983 -2.402 -1.980 1.00 97.69 202 LEU A C 1
ATOM 1616 O O . LEU A 1 202 ? -19.181 -1.538 -2.346 1.00 97.69 202 LEU A O 1
ATOM 1620 N N . ILE A 1 203 ? -20.427 -3.367 -2.795 1.00 97.12 203 ILE A N 1
ATOM 1621 C CA . ILE A 1 203 ? -19.988 -3.513 -4.193 1.00 97.12 203 ILE A CA 1
ATOM 1622 C C . ILE A 1 203 ? -21.175 -3.638 -5.148 1.00 97.12 203 ILE A C 1
ATOM 1624 O O . ILE A 1 203 ? -21.258 -2.881 -6.110 1.00 97.12 203 ILE A O 1
ATOM 1628 N N . TRP A 1 204 ? -22.076 -4.594 -4.913 1.00 96.25 204 TRP A N 1
ATOM 1629 C CA . TRP A 1 204 ? -23.115 -4.942 -5.890 1.00 96.25 204 TRP A CA 1
ATOM 1630 C C . TRP A 1 204 ? -24.263 -3.923 -5.939 1.00 96.25 204 TRP A C 1
ATOM 1632 O O . TRP A 1 204 ? -24.608 -3.411 -7.005 1.00 96.25 204 TRP A O 1
ATOM 1642 N N . GLY A 1 205 ? -24.810 -3.578 -4.775 1.00 95.31 205 GLY A N 1
ATOM 1643 C CA . GLY A 1 205 ? -26.008 -2.759 -4.617 1.00 95.31 205 GLY A CA 1
ATOM 1644 C C . GLY A 1 205 ? -27.289 -3.446 -5.094 1.00 95.31 205 GLY A C 1
ATOM 1645 O O . GLY A 1 205 ? -27.278 -4.567 -5.601 1.00 95.31 205 GLY A O 1
ATOM 1646 N N . ASP A 1 206 ? -28.413 -2.746 -4.951 1.00 94.56 206 ASP A N 1
ATOM 1647 C CA . ASP A 1 206 ? -29.725 -3.259 -5.351 1.00 94.56 206 ASP A CA 1
ATOM 1648 C C . ASP A 1 206 ? -29.773 -3.537 -6.857 1.00 94.56 206 ASP A C 1
ATOM 1650 O O . ASP A 1 206 ? -29.621 -2.624 -7.675 1.00 94.56 206 ASP A O 1
ATOM 1654 N N . ASP A 1 207 ? -29.992 -4.805 -7.214 1.00 92.56 207 ASP A N 1
ATOM 1655 C CA . ASP A 1 207 ? -30.009 -5.295 -8.598 1.00 92.56 207 ASP A CA 1
ATOM 1656 C C . ASP A 1 207 ? -28.748 -4.923 -9.406 1.00 92.56 207 ASP A C 1
ATOM 1658 O O . ASP A 1 207 ? -28.829 -4.708 -10.612 1.00 92.56 207 ASP A O 1
ATOM 1662 N N . GLY A 1 208 ? -27.582 -4.821 -8.757 1.00 93.75 208 GLY A N 1
ATOM 1663 C CA . GLY A 1 208 ? -26.313 -4.531 -9.437 1.00 93.75 208 GLY A CA 1
ATOM 1664 C C . GLY A 1 208 ? -26.087 -3.055 -9.782 1.00 93.75 208 GLY A C 1
ATOM 1665 O O . GLY A 1 208 ? -25.059 -2.713 -10.362 1.00 93.75 208 GLY A O 1
ATOM 1666 N N . LYS A 1 209 ? -27.000 -2.148 -9.406 1.00 95.75 209 LYS A N 1
ATOM 1667 C CA . LYS A 1 209 ? -26.917 -0.722 -9.780 1.00 95.75 209 LYS A CA 1
ATOM 1668 C C . LYS A 1 209 ? -25.644 -0.032 -9.296 1.00 95.75 209 LYS A C 1
ATOM 1670 O O . LYS A 1 209 ? -25.111 0.818 -10.007 1.00 95.75 209 LYS A O 1
ATOM 1675 N N . LEU A 1 210 ? -25.175 -0.368 -8.092 1.00 96.00 210 LEU A N 1
ATOM 1676 C CA . LEU A 1 210 ? -23.952 0.219 -7.537 1.00 96.00 210 LEU A CA 1
ATOM 1677 C C . LEU A 1 210 ? -22.737 -0.230 -8.351 1.00 96.00 210 LEU A C 1
ATOM 1679 O O . LEU A 1 210 ? -21.886 0.589 -8.701 1.00 96.00 210 LEU A O 1
ATOM 1683 N N . TYR A 1 211 ? -22.696 -1.513 -8.708 1.00 96.44 211 TYR A N 1
ATOM 1684 C CA . TYR A 1 211 ? -21.656 -2.065 -9.561 1.00 96.44 211 TYR A CA 1
ATOM 1685 C C . TYR A 1 211 ? -21.682 -1.451 -10.970 1.00 96.44 211 TYR A C 1
ATOM 1687 O O . TYR A 1 211 ? -20.645 -1.008 -11.459 1.00 96.44 211 TYR A O 1
ATOM 1695 N N . ASP A 1 212 ? -22.853 -1.332 -11.597 1.00 96.31 212 ASP A N 1
ATOM 1696 C CA . ASP A 1 212 ? -22.997 -0.726 -12.926 1.00 96.31 212 ASP A CA 1
ATOM 1697 C C . ASP A 1 212 ? -22.543 0.737 -12.947 1.00 96.31 212 ASP A C 1
ATOM 1699 O O . ASP A 1 212 ? -21.833 1.169 -13.864 1.00 96.31 212 ASP A O 1
ATOM 1703 N N . GLN A 1 213 ? -22.908 1.503 -11.915 1.00 96.44 213 GLN A N 1
ATOM 1704 C CA . GLN A 1 213 ? -22.452 2.880 -11.742 1.00 96.44 213 GLN A CA 1
ATOM 1705 C C . GLN A 1 213 ? -20.930 2.941 -11.591 1.00 96.44 213 GLN A C 1
ATOM 1707 O O . GLN A 1 213 ? -20.278 3.747 -12.260 1.00 96.44 213 GLN A O 1
ATOM 1712 N N . MET A 1 214 ? -20.363 2.076 -10.748 1.00 97.00 214 MET A N 1
ATOM 1713 C CA . MET A 1 214 ? -18.922 1.988 -10.541 1.00 97.00 214 MET A CA 1
ATOM 1714 C C . MET A 1 214 ? -18.201 1.682 -11.859 1.00 97.00 214 MET A C 1
ATOM 1716 O O . MET A 1 214 ? -17.312 2.435 -12.249 1.00 97.00 214 MET A O 1
ATOM 1720 N N . ILE A 1 215 ? -18.600 0.633 -12.585 1.00 96.81 215 ILE A N 1
ATOM 1721 C CA . ILE A 1 215 ? -17.973 0.240 -13.858 1.00 96.81 215 ILE A CA 1
ATOM 1722 C C . ILE A 1 215 ? -18.113 1.332 -14.922 1.00 96.81 215 ILE A C 1
ATOM 1724 O O . ILE A 1 215 ? -17.178 1.552 -15.690 1.00 96.81 215 ILE A O 1
ATOM 1728 N N . SER A 1 216 ? -19.237 2.051 -14.945 1.00 96.06 216 SER A N 1
ATOM 1729 C CA . SER A 1 216 ? -19.451 3.181 -15.860 1.00 96.06 216 SER A CA 1
ATOM 1730 C C . SER A 1 216 ? -18.561 4.389 -15.554 1.00 96.06 216 SER A C 1
ATOM 1732 O O . SER A 1 216 ? -18.352 5.225 -16.430 1.00 96.06 216 SER A O 1
ATOM 1734 N N . SER A 1 217 ? -18.042 4.497 -14.328 1.00 96.00 217 SER A N 1
ATOM 1735 C CA . SER A 1 217 ? -17.119 5.570 -13.936 1.00 96.00 217 SER A CA 1
ATOM 1736 C C . SER A 1 217 ? -15.652 5.277 -14.275 1.00 96.00 217 SER A C 1
ATOM 1738 O O . SER A 1 217 ? -14.827 6.191 -14.275 1.00 96.00 217 SER A O 1
ATOM 1740 N N . LEU A 1 218 ? -15.314 4.016 -14.567 1.00 96.38 218 LEU A N 1
ATOM 1741 C CA . LEU A 1 218 ? -13.959 3.611 -14.935 1.00 96.38 218 LEU A CA 1
ATOM 1742 C C . LEU A 1 218 ? -13.624 4.008 -16.377 1.00 96.38 218 LEU A C 1
ATOM 1744 O O . LEU A 1 218 ? -14.503 4.234 -17.209 1.00 96.38 218 LEU A O 1
ATOM 1748 N N . HIS A 1 219 ? -12.327 4.013 -16.699 1.00 95.88 219 HIS A N 1
ATOM 1749 C CA . HIS A 1 219 ? -11.894 4.051 -18.094 1.00 95.88 219 HIS A CA 1
ATOM 1750 C C . HIS A 1 219 ? -12.538 2.906 -18.885 1.00 95.88 219 HIS A C 1
ATOM 1752 O O . HIS A 1 219 ? -12.669 1.782 -18.398 1.00 95.88 219 HIS A O 1
ATOM 1758 N N . ASP A 1 220 ? -12.917 3.189 -20.129 1.00 96.56 220 ASP A N 1
ATOM 1759 C CA . ASP A 1 220 ? -13.647 2.275 -21.008 1.00 96.56 220 ASP A CA 1
ATOM 1760 C C . ASP A 1 220 ? -12.938 0.930 -21.226 1.00 96.56 220 ASP A C 1
ATOM 1762 O O . ASP A 1 220 ? -13.621 -0.080 -21.405 1.00 96.56 220 ASP A O 1
ATOM 1766 N N . PHE A 1 221 ? -11.607 0.898 -21.137 1.00 96.88 221 PHE A N 1
ATOM 1767 C CA . PHE A 1 221 ? -10.783 -0.304 -21.250 1.00 96.88 221 PHE A CA 1
ATOM 1768 C C . PHE A 1 221 ? -10.559 -1.072 -19.934 1.00 96.88 221 PHE A C 1
ATOM 1770 O O . PHE A 1 221 ? -10.094 -2.210 -19.997 1.00 96.88 221 PHE A O 1
ATOM 1777 N N . LEU A 1 222 ? -10.886 -0.511 -18.763 1.00 97.69 222 LEU A N 1
ATOM 1778 C CA . LEU A 1 222 ? -10.690 -1.151 -17.452 1.00 97.69 222 LEU A CA 1
ATOM 1779 C C . LEU A 1 222 ? -11.971 -1.800 -16.924 1.00 97.69 222 LEU A C 1
ATOM 1781 O O . LEU A 1 222 ? -13.086 -1.388 -17.239 1.00 97.69 222 LEU A O 1
ATOM 1785 N N . THR A 1 223 ? -11.820 -2.819 -16.085 1.00 97.81 223 THR A N 1
ATOM 1786 C CA . THR A 1 223 ? -12.933 -3.452 -15.377 1.00 97.81 223 THR A CA 1
ATOM 1787 C C . THR A 1 223 ? -12.486 -4.048 -14.045 1.00 97.81 223 THR A C 1
ATOM 1789 O O . THR A 1 223 ? -11.294 -4.265 -13.810 1.00 97.81 223 THR A O 1
ATOM 1792 N N . ILE A 1 224 ? -13.462 -4.301 -13.177 1.00 97.75 224 ILE A N 1
ATOM 1793 C CA . ILE A 1 224 ? -13.302 -4.981 -11.895 1.00 97.75 224 ILE A CA 1
ATOM 1794 C C . ILE A 1 224 ? -14.290 -6.142 -11.900 1.00 97.75 224 ILE A C 1
ATOM 1796 O O . ILE A 1 224 ? -15.484 -5.908 -12.007 1.00 97.75 224 ILE A O 1
ATOM 1800 N N . GLY A 1 225 ? -13.811 -7.375 -11.784 1.00 96.75 225 GLY A N 1
ATOM 1801 C CA . GLY A 1 225 ? -14.647 -8.565 -11.623 1.00 96.75 225 GLY A CA 1
ATOM 1802 C C . GLY A 1 225 ? -14.398 -9.251 -10.283 1.00 96.75 225 GLY A C 1
ATOM 1803 O O . GLY A 1 225 ? -13.629 -8.761 -9.454 1.00 96.75 225 GLY A O 1
ATOM 1804 N N . TRP A 1 226 ? -15.007 -10.419 -10.082 1.00 97.38 226 TRP A N 1
ATOM 1805 C CA . TRP A 1 226 ? -14.720 -11.274 -8.930 1.00 97.38 226 TRP A CA 1
ATOM 1806 C C . TRP A 1 226 ? -14.710 -12.757 -9.276 1.00 97.38 226 TRP A C 1
ATOM 1808 O O . TRP A 1 226 ? -15.387 -13.224 -10.198 1.00 97.38 226 TRP A O 1
ATOM 1818 N N . THR A 1 227 ? -13.951 -13.513 -8.490 1.00 96.00 227 THR A N 1
ATOM 1819 C CA . THR A 1 227 ? -14.034 -14.975 -8.476 1.00 96.00 227 THR A CA 1
ATOM 1820 C C . THR A 1 227 ? -15.064 -15.433 -7.448 1.00 96.00 227 THR A C 1
ATOM 1822 O O . THR A 1 227 ? -15.365 -14.721 -6.487 1.00 96.00 227 THR A O 1
ATOM 1825 N N . ILE A 1 228 ? -15.625 -16.622 -7.666 1.00 94.94 228 ILE A N 1
ATOM 1826 C CA . ILE A 1 228 ? -16.584 -17.248 -6.758 1.00 94.94 228 ILE A CA 1
ATOM 1827 C C . ILE A 1 228 ? -15.962 -18.540 -6.230 1.00 94.94 228 ILE A C 1
ATOM 1829 O O . ILE A 1 228 ? -15.593 -19.416 -7.013 1.00 94.94 228 ILE A O 1
ATOM 1833 N N . ALA A 1 229 ? -15.906 -18.686 -4.909 1.00 92.81 229 ALA A N 1
ATOM 1834 C CA . ALA A 1 229 ? -15.528 -19.922 -4.237 1.00 92.81 229 ALA A CA 1
ATOM 1835 C C . ALA A 1 229 ? -16.610 -20.294 -3.218 1.00 92.81 229 ALA A C 1
ATOM 1837 O O . ALA A 1 229 ? -17.031 -19.476 -2.403 1.00 92.81 229 ALA A O 1
ATOM 1838 N N . GLY A 1 230 ? -17.106 -21.534 -3.277 1.00 91.06 230 GLY A N 1
ATOM 1839 C CA . GLY A 1 230 ? -18.164 -21.995 -2.368 1.00 91.06 230 GLY A CA 1
ATOM 1840 C C . GLY A 1 230 ? -19.477 -21.207 -2.487 1.00 91.06 230 GLY A C 1
ATOM 1841 O O . GLY A 1 230 ? -20.157 -21.006 -1.485 1.00 91.06 230 GLY A O 1
ATOM 1842 N N . GLY A 1 231 ? -19.809 -20.722 -3.689 1.00 90.81 231 GLY A N 1
ATOM 1843 C CA . GLY A 1 231 ? -21.022 -19.934 -3.940 1.00 90.81 231 GLY A CA 1
ATOM 1844 C C . GLY A 1 231 ? -20.965 -18.493 -3.427 1.00 90.81 231 GLY A C 1
ATOM 1845 O O . GLY A 1 231 ? -21.985 -17.815 -3.430 1.00 90.81 231 GLY A O 1
ATOM 1846 N N . ARG A 1 232 ? -19.795 -18.012 -2.985 1.00 93.00 232 ARG A N 1
ATOM 1847 C CA . ARG A 1 232 ? -19.602 -16.637 -2.509 1.00 93.00 232 ARG A CA 1
ATOM 1848 C C . ARG A 1 232 ? -18.453 -15.948 -3.244 1.00 93.00 232 ARG A C 1
ATOM 1850 O O . ARG A 1 232 ? -17.506 -16.635 -3.631 1.00 93.00 232 ARG A O 1
ATOM 1857 N N . PRO A 1 233 ? -18.498 -14.616 -3.411 1.00 95.19 233 PRO A N 1
ATOM 1858 C CA . PRO A 1 233 ? -17.354 -13.859 -3.901 1.00 95.19 233 PRO A CA 1
ATOM 1859 C C . PRO A 1 233 ? -16.128 -14.075 -3.005 1.00 95.19 233 PRO A C 1
ATOM 1861 O O . PRO A 1 233 ? -16.219 -13.923 -1.787 1.00 95.19 233 PRO A O 1
ATOM 1864 N N . SER A 1 234 ? -15.000 -14.452 -3.606 1.00 96.19 234 SER A N 1
ATOM 1865 C CA . SER A 1 234 ? -13.758 -14.781 -2.888 1.00 96.19 234 SER A CA 1
ATOM 1866 C C . SER A 1 234 ? -12.615 -13.810 -3.152 1.00 96.19 234 SER A C 1
ATOM 1868 O O . SER A 1 234 ? -11.812 -13.550 -2.259 1.00 96.19 234 SER A O 1
ATOM 1870 N N . SER A 1 235 ? -12.530 -13.250 -4.356 1.00 97.75 235 SER A N 1
ATOM 1871 C CA . SER A 1 235 ? -11.506 -12.261 -4.700 1.00 97.75 235 SER A CA 1
ATOM 1872 C C . SER A 1 235 ? -12.051 -11.218 -5.664 1.00 97.75 235 SER A C 1
ATOM 1874 O O . SER A 1 235 ? -12.946 -11.519 -6.453 1.00 97.75 235 SER A O 1
ATOM 1876 N N . LEU A 1 236 ? -11.505 -10.002 -5.605 1.00 98.12 236 LEU A N 1
ATOM 1877 C CA . LEU A 1 236 ? -11.674 -8.976 -6.632 1.00 98.12 236 LEU A CA 1
ATOM 1878 C C . LEU A 1 236 ? -10.514 -9.044 -7.615 1.00 98.12 236 LEU A C 1
ATOM 1880 O O . LEU A 1 236 ? -9.358 -9.137 -7.208 1.00 98.12 236 LEU A O 1
ATOM 1884 N N . VAL A 1 237 ? -10.833 -8.947 -8.902 1.00 98.31 237 VAL A N 1
ATOM 1885 C CA . VAL A 1 237 ? -9.872 -9.006 -10.004 1.00 98.31 237 VAL A CA 1
ATOM 1886 C C . VAL A 1 237 ? -9.956 -7.713 -10.797 1.00 98.31 237 VAL A C 1
ATOM 1888 O O . VAL A 1 237 ? -11.010 -7.395 -11.344 1.00 98.31 237 VAL A O 1
ATOM 1891 N N . VAL A 1 238 ? -8.846 -6.988 -10.901 1.00 98.25 238 VAL A N 1
ATOM 1892 C CA . VAL A 1 238 ? -8.751 -5.758 -11.697 1.00 98.25 238 VAL A CA 1
ATOM 1893 C C . VAL A 1 238 ? -7.996 -6.057 -12.988 1.00 98.25 238 VAL A C 1
ATOM 1895 O O . VAL A 1 238 ? -7.003 -6.783 -12.990 1.00 98.25 238 VAL A O 1
ATOM 1898 N N . GLY A 1 239 ? -8.457 -5.520 -14.114 1.00 98.06 239 GLY A N 1
ATOM 1899 C CA . GLY A 1 239 ? -7.769 -5.729 -15.382 1.00 98.06 239 GLY A CA 1
ATOM 1900 C C . GLY A 1 239 ? -8.426 -5.037 -16.563 1.00 98.06 239 GLY A C 1
ATOM 1901 O O . GLY A 1 239 ? -9.313 -4.197 -16.410 1.00 98.06 239 GLY A O 1
ATOM 1902 N N . PHE A 1 240 ? -7.975 -5.406 -17.757 1.00 97.31 240 PHE A N 1
ATOM 1903 C CA . PHE A 1 240 ? -8.562 -4.936 -19.005 1.00 97.31 240 PHE A CA 1
ATOM 1904 C C . PHE A 1 240 ? -9.855 -5.688 -19.319 1.00 97.31 240 PHE A C 1
ATOM 1906 O O . PHE A 1 240 ? -9.965 -6.890 -19.062 1.00 97.31 240 PHE A O 1
ATOM 1913 N N . LYS A 1 241 ? -10.830 -4.991 -19.911 1.00 96.75 241 LYS A N 1
ATOM 1914 C CA . LYS A 1 241 ? -12.017 -5.645 -20.474 1.00 96.75 241 LYS A CA 1
ATOM 1915 C C . LYS A 1 241 ? -11.586 -6.637 -21.561 1.00 96.75 241 LYS A C 1
ATOM 1917 O O . LYS A 1 241 ? -10.717 -6.282 -22.358 1.00 96.75 241 LYS A O 1
ATOM 1922 N N . PRO A 1 242 ? -12.243 -7.804 -21.694 1.00 93.75 242 PRO A N 1
ATOM 1923 C CA . PRO A 1 242 ? -11.935 -8.755 -22.767 1.00 93.75 242 PRO A CA 1
ATOM 1924 C C . PRO A 1 242 ? -12.012 -8.139 -24.174 1.00 93.75 242 PRO A C 1
ATOM 1926 O O . PRO A 1 242 ? -11.233 -8.478 -25.056 1.00 93.75 242 PRO A O 1
ATOM 1929 N N . SER A 1 243 ? -12.912 -7.173 -24.383 1.00 95.12 243 SER A N 1
ATOM 1930 C CA . SER A 1 243 ? -13.038 -6.446 -25.653 1.00 95.12 243 SER A CA 1
ATOM 1931 C C . SER A 1 243 ? -11.928 -5.416 -25.909 1.00 95.12 243 SER A C 1
ATOM 1933 O O . SER A 1 243 ? -11.908 -4.808 -26.973 1.00 95.12 243 SER A O 1
ATOM 1935 N N . HIS A 1 244 ? -11.042 -5.179 -24.938 1.00 95.38 244 HIS A N 1
ATOM 1936 C CA . HIS A 1 244 ? -9.986 -4.166 -24.971 1.00 95.38 244 HIS A CA 1
ATOM 1937 C C . HIS A 1 244 ? -8.628 -4.734 -24.531 1.00 95.38 244 HIS A C 1
ATOM 1939 O O . HIS A 1 244 ? -7.783 -3.986 -24.051 1.00 95.38 244 HIS A O 1
ATOM 1945 N N . GLU A 1 245 ? -8.372 -6.037 -24.693 1.00 92.38 245 GLU A N 1
ATOM 1946 C CA . GLU A 1 245 ? -7.077 -6.623 -24.304 1.00 92.38 245 GLU A CA 1
ATOM 1947 C C . GLU A 1 245 ? -5.886 -6.010 -25.055 1.00 92.38 245 GLU A C 1
ATOM 1949 O O . GLU A 1 245 ? -4.787 -5.943 -24.510 1.00 92.38 245 GLU A O 1
ATOM 1954 N N . ASP A 1 246 ? -6.089 -5.473 -26.261 1.00 92.75 246 ASP A N 1
ATOM 1955 C CA . ASP A 1 246 ? -5.035 -4.765 -26.997 1.00 92.75 246 ASP A CA 1
ATOM 1956 C C . ASP A 1 246 ? -4.540 -3.496 -26.280 1.00 92.75 246 ASP A C 1
ATOM 1958 O O . ASP A 1 246 ? -3.399 -3.079 -26.500 1.00 92.75 246 ASP A O 1
ATOM 1962 N N . ALA A 1 247 ? -5.336 -2.922 -25.368 1.00 92.25 247 ALA A N 1
ATOM 1963 C CA . ALA A 1 247 ? -4.905 -1.830 -24.496 1.00 92.25 247 ALA A CA 1
ATOM 1964 C C . ALA A 1 247 ? -3.720 -2.241 -23.596 1.00 92.25 247 ALA A C 1
ATOM 1966 O O . ALA A 1 247 ? -2.854 -1.433 -23.260 1.00 92.25 247 ALA A O 1
ATOM 1967 N N . ALA A 1 248 ? -3.582 -3.535 -23.294 1.00 91.12 248 ALA A N 1
ATOM 1968 C CA . ALA A 1 248 ? -2.432 -4.052 -22.562 1.00 91.12 248 ALA A CA 1
ATOM 1969 C C . ALA A 1 248 ? -1.101 -3.890 -23.318 1.00 91.12 248 ALA A C 1
ATOM 1971 O O . ALA A 1 248 ? -0.042 -4.066 -22.724 1.00 91.12 248 ALA A O 1
ATOM 1972 N N . ARG A 1 249 ? -1.100 -3.531 -24.609 1.00 92.31 249 ARG A N 1
ATOM 1973 C CA . ARG A 1 249 ? 0.137 -3.241 -25.357 1.00 92.31 249 ARG A CA 1
ATOM 1974 C C . ARG A 1 249 ? 0.669 -1.829 -25.111 1.00 92.31 249 ARG A C 1
ATOM 1976 O O . ARG A 1 249 ? 1.807 -1.537 -25.474 1.00 92.31 249 ARG A O 1
ATOM 1983 N N . CYS A 1 250 ? -0.132 -0.943 -24.520 1.00 93.69 250 CYS A N 1
ATOM 1984 C CA . CYS A 1 250 ? 0.259 0.432 -24.246 1.00 93.69 250 CYS A CA 1
ATOM 1985 C C . CYS A 1 250 ? 0.704 0.582 -22.790 1.00 93.69 250 CYS A C 1
ATOM 1987 O O . CYS A 1 250 ? -0.115 0.570 -21.873 1.00 93.69 250 CYS A O 1
ATOM 1989 N N . HIS A 1 251 ? 1.999 0.821 -22.572 1.00 88.81 251 HIS A N 1
ATOM 1990 C CA . HIS A 1 251 ? 2.560 0.978 -21.226 1.00 88.81 251 HIS A CA 1
ATOM 1991 C C . HIS A 1 251 ? 1.902 2.113 -20.420 1.00 88.81 251 HIS A C 1
ATOM 1993 O O . HIS A 1 251 ? 1.781 2.030 -19.204 1.00 88.81 251 HIS A O 1
ATOM 1999 N N . ARG A 1 252 ? 1.397 3.158 -21.093 1.00 91.81 252 ARG A N 1
ATOM 2000 C CA . ARG A 1 252 ? 0.641 4.229 -20.427 1.00 91.81 252 ARG A CA 1
ATOM 2001 C C . ARG A 1 252 ? -0.625 3.701 -19.745 1.00 91.81 252 ARG A C 1
ATOM 2003 O O . ARG A 1 252 ? -0.925 4.136 -18.645 1.00 91.81 252 ARG A O 1
ATOM 2010 N N . GLN A 1 253 ? -1.326 2.755 -20.366 1.00 94.81 253 GLN A N 1
ATOM 2011 C CA . GLN A 1 253 ? -2.554 2.176 -19.812 1.00 94.81 253 GLN A CA 1
ATOM 2012 C C . GLN A 1 253 ? -2.268 1.236 -18.633 1.00 94.81 253 GLN A C 1
ATOM 2014 O O . GLN A 1 253 ? -3.161 0.959 -17.836 1.00 94.81 253 GLN A O 1
ATOM 2019 N N . TRP A 1 254 ? -1.020 0.778 -18.471 1.00 95.12 254 TRP A N 1
ATOM 2020 C CA . TRP A 1 254 ? -0.616 0.031 -17.278 1.00 95.12 254 TRP A CA 1
ATOM 2021 C C . TRP A 1 254 ? -0.616 0.921 -16.040 1.00 95.12 254 TRP A C 1
ATOM 2023 O O . TRP A 1 254 ? -0.972 0.446 -14.971 1.00 95.12 254 TRP A O 1
ATOM 2033 N N . LEU A 1 255 ? -0.283 2.210 -16.179 1.00 92.38 255 LEU A N 1
ATOM 2034 C CA . LEU A 1 255 ? -0.364 3.162 -15.068 1.00 92.38 255 LEU A CA 1
ATOM 2035 C C . LEU A 1 255 ? -1.807 3.318 -14.579 1.00 92.38 255 LEU A C 1
ATOM 2037 O O . LEU A 1 255 ? -2.039 3.333 -13.373 1.00 92.38 255 LEU A O 1
ATOM 2041 N N . ASP A 1 256 ? -2.772 3.375 -15.500 1.00 95.50 256 ASP A N 1
ATOM 2042 C CA . ASP A 1 256 ? -4.194 3.463 -15.154 1.00 95.50 256 ASP A CA 1
ATOM 2043 C C . ASP A 1 256 ? -4.679 2.175 -14.463 1.00 95.50 256 ASP A C 1
ATOM 2045 O O . ASP A 1 256 ? -5.390 2.243 -13.460 1.00 95.50 256 ASP A O 1
ATOM 2049 N N . LEU A 1 257 ? -4.238 1.001 -14.941 1.00 97.06 257 LEU A N 1
ATOM 2050 C CA . LEU A 1 257 ? -4.508 -0.287 -14.292 1.00 97.06 257 LEU A CA 1
ATOM 2051 C C . LEU A 1 257 ? -3.919 -0.351 -12.875 1.00 97.06 257 LEU A C 1
ATOM 2053 O O . LEU A 1 257 ? -4.634 -0.699 -11.937 1.00 97.06 257 LEU A O 1
ATOM 2057 N N . THR A 1 258 ? -2.639 -0.010 -12.708 1.00 95.50 258 THR A N 1
ATOM 2058 C CA . THR A 1 258 ? -1.961 -0.030 -11.403 1.00 95.50 258 THR A CA 1
ATOM 2059 C C . THR A 1 258 ? -2.594 0.968 -10.436 1.00 95.50 258 THR A C 1
ATOM 2061 O O . THR A 1 258 ? -2.816 0.628 -9.280 1.00 95.50 258 THR A O 1
ATOM 2064 N N . THR A 1 259 ? -2.983 2.153 -10.913 1.00 96.00 259 THR A N 1
ATOM 2065 C CA . THR A 1 259 ? -3.685 3.152 -10.090 1.00 96.00 259 THR A CA 1
ATOM 2066 C C . THR A 1 259 ? -5.034 2.620 -9.605 1.00 96.00 259 THR A C 1
ATOM 2068 O O . THR A 1 259 ? -5.341 2.696 -8.417 1.00 96.00 259 THR A O 1
ATOM 2071 N N . LEU A 1 260 ? -5.840 2.043 -10.507 1.00 97.81 260 LEU A N 1
ATOM 2072 C CA . LEU A 1 260 ? -7.124 1.446 -10.134 1.00 97.81 260 LEU A CA 1
ATOM 2073 C C . LEU A 1 260 ? -6.932 0.313 -9.119 1.00 97.81 260 LEU A C 1
ATOM 2075 O O . LEU A 1 260 ? -7.682 0.190 -8.155 1.00 97.81 260 LEU A O 1
ATOM 2079 N N . TRP A 1 261 ? -5.913 -0.509 -9.331 1.00 97.88 261 TRP A N 1
ATOM 2080 C CA . TRP A 1 261 ? -5.558 -1.596 -8.438 1.00 97.88 261 TRP A CA 1
ATOM 2081 C C . TRP A 1 261 ? -5.182 -1.124 -7.027 1.00 97.88 261 TRP A C 1
ATOM 2083 O O . TRP A 1 261 ? -5.704 -1.657 -6.048 1.00 97.88 261 TRP A O 1
ATOM 2093 N N . GLU A 1 262 ? -4.334 -0.103 -6.907 1.00 95.56 262 GLU A N 1
ATOM 2094 C CA . GLU A 1 262 ? -3.956 0.501 -5.624 1.00 95.56 262 GLU A CA 1
ATOM 2095 C C . GLU A 1 262 ? -5.168 1.073 -4.874 1.00 95.56 262 GLU A C 1
ATOM 2097 O O . GLU A 1 262 ? -5.276 0.927 -3.649 1.00 95.56 262 GLU A O 1
ATOM 2102 N N . ASP A 1 263 ? -6.121 1.667 -5.596 1.00 97.25 263 ASP A N 1
ATOM 2103 C CA . ASP A 1 263 ? -7.366 2.156 -5.005 1.00 97.25 263 ASP A CA 1
ATOM 2104 C C . ASP A 1 263 ? -8.234 1.008 -4.468 1.00 97.25 263 ASP A C 1
ATOM 2106 O O . ASP A 1 263 ? -8.786 1.112 -3.368 1.00 97.25 263 ASP A O 1
ATOM 2110 N N . VAL A 1 264 ? -8.320 -0.111 -5.199 1.00 98.00 264 VAL A N 1
ATOM 2111 C CA . VAL A 1 264 ? -9.036 -1.315 -4.744 1.00 98.00 264 VAL A CA 1
ATOM 2112 C C . VAL A 1 264 ? -8.353 -1.920 -3.512 1.00 98.00 264 VAL A C 1
ATOM 2114 O O . VAL A 1 264 ? -9.050 -2.249 -2.552 1.00 98.00 264 VAL A O 1
ATOM 2117 N N . ILE A 1 265 ? -7.013 -2.005 -3.470 1.00 96.88 265 ILE A N 1
ATOM 2118 C CA . ILE A 1 265 ? -6.273 -2.418 -2.257 1.00 96.88 265 ILE A CA 1
ATOM 2119 C C . ILE A 1 265 ? -6.636 -1.501 -1.089 1.00 96.88 265 ILE A C 1
ATOM 2121 O O . ILE A 1 265 ? -6.967 -1.978 -0.001 1.00 96.88 265 ILE A O 1
ATOM 2125 N N . THR A 1 266 ? -6.585 -0.187 -1.307 1.00 95.19 266 THR A N 1
ATOM 2126 C CA . THR A 1 266 ? -6.874 0.815 -0.276 1.00 95.19 266 THR A CA 1
ATOM 2127 C C . THR A 1 266 ? -8.279 0.633 0.289 1.00 95.19 266 THR A C 1
ATOM 2129 O O . THR A 1 266 ? -8.455 0.624 1.511 1.00 95.19 266 THR A O 1
ATOM 2132 N N . TRP A 1 267 ? -9.266 0.420 -0.584 1.00 97.81 267 TRP A N 1
ATOM 2133 C CA . TRP A 1 267 ? -10.635 0.118 -0.183 1.00 97.81 267 TRP A CA 1
ATOM 2134 C C . TRP A 1 267 ? -10.728 -1.187 0.622 1.00 97.81 267 TRP A C 1
ATOM 2136 O O . TRP A 1 267 ? -11.264 -1.168 1.732 1.00 97.81 267 TRP A O 1
ATOM 2146 N N . VAL A 1 268 ? -10.150 -2.297 0.141 1.00 96.88 268 VAL A N 1
ATOM 2147 C CA . VAL A 1 268 ? -10.173 -3.582 0.867 1.00 96.88 268 VAL A CA 1
ATOM 2148 C C . VAL A 1 268 ? -9.566 -3.422 2.260 1.00 96.88 268 VAL A C 1
ATOM 2150 O O . VAL A 1 268 ? -10.148 -3.863 3.251 1.00 96.88 268 VAL A O 1
ATOM 2153 N N . MET A 1 269 ? -8.424 -2.744 2.371 1.00 93.38 269 MET A N 1
ATOM 2154 C CA . MET A 1 269 ? -7.776 -2.500 3.660 1.00 93.38 269 MET A CA 1
ATOM 2155 C C . MET A 1 269 ? -8.630 -1.631 4.590 1.00 93.38 269 MET A C 1
ATOM 2157 O O . MET A 1 269 ? -8.640 -1.869 5.800 1.00 93.38 269 MET A O 1
ATOM 2161 N N . ALA A 1 270 ? -9.369 -0.657 4.055 1.00 93.25 270 ALA A N 1
ATOM 2162 C CA . ALA A 1 270 ? -10.294 0.158 4.835 1.00 93.25 270 ALA A CA 1
ATOM 2163 C C . ALA A 1 270 ? -11.478 -0.669 5.356 1.00 93.25 270 ALA A C 1
ATOM 2165 O O . ALA A 1 270 ? -11.804 -0.587 6.542 1.00 93.25 270 ALA A O 1
ATOM 2166 N N . VAL A 1 271 ? -12.094 -1.505 4.518 1.00 95.81 271 VAL A N 1
ATOM 2167 C CA . VAL A 1 271 ? -13.236 -2.326 4.949 1.00 95.81 271 VAL A CA 1
ATOM 2168 C C . VAL A 1 271 ? -12.825 -3.374 5.980 1.00 95.81 271 VAL A C 1
ATOM 2170 O O . VAL A 1 271 ? -13.534 -3.598 6.958 1.00 95.81 271 VAL A O 1
ATOM 2173 N N . ARG A 1 272 ? -11.623 -3.943 5.860 1.00 92.50 272 ARG A N 1
ATOM 2174 C CA . ARG A 1 272 ? -11.064 -4.845 6.884 1.00 92.50 272 ARG A CA 1
ATOM 2175 C C . ARG A 1 272 ? -10.876 -4.184 8.247 1.00 92.50 272 ARG A C 1
ATOM 2177 O O . ARG A 1 272 ? -10.851 -4.878 9.257 1.00 92.50 272 ARG A O 1
ATOM 2184 N N . ARG A 1 273 ? -10.758 -2.855 8.279 1.00 92.56 273 ARG A N 1
ATOM 2185 C CA . ARG A 1 273 ? -10.713 -2.040 9.502 1.00 92.56 273 ARG A CA 1
ATOM 2186 C C . ARG A 1 273 ? -12.101 -1.568 9.956 1.00 92.56 273 ARG A C 1
ATOM 2188 O O . ARG A 1 273 ? -12.185 -0.759 10.872 1.00 92.56 273 ARG A O 1
ATOM 2195 N N . GLY A 1 274 ? -13.172 -2.060 9.333 1.00 93.75 274 GLY A N 1
ATOM 2196 C CA . GLY A 1 274 ? -14.554 -1.731 9.677 1.00 93.75 274 GLY A CA 1
ATOM 2197 C C . GLY A 1 274 ? -15.141 -0.542 8.915 1.00 93.75 274 GLY A C 1
ATOM 2198 O O . GLY A 1 274 ? -16.190 -0.045 9.315 1.00 93.75 274 GLY A O 1
ATOM 2199 N N . SER A 1 275 ? -14.499 -0.063 7.842 1.00 95.62 275 SER A N 1
ATOM 2200 C CA . SER A 1 275 ? -15.112 0.952 6.975 1.00 95.62 275 SER A CA 1
ATOM 2201 C C . SER A 1 275 ? -16.371 0.409 6.300 1.00 95.62 275 SER A C 1
ATOM 2203 O O . SER A 1 275 ? -16.368 -0.705 5.780 1.00 95.62 275 SER A O 1
ATOM 22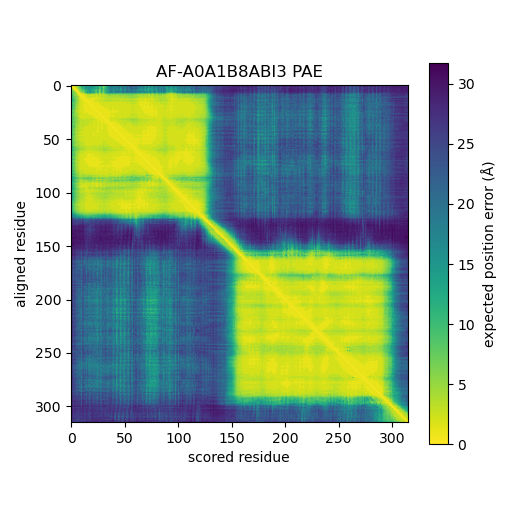05 N N . SER A 1 276 ? -17.419 1.230 6.256 1.00 96.31 276 SER A N 1
ATOM 2206 C CA . SER A 1 276 ? -18.656 0.971 5.513 1.00 96.31 276 SER A CA 1
ATOM 2207 C C . SER A 1 276 ? -18.711 1.711 4.171 1.00 96.31 276 SER A C 1
ATOM 2209 O O . SER A 1 276 ? -19.780 1.812 3.576 1.00 96.31 276 SER A O 1
ATOM 2211 N N . ALA A 1 277 ? -17.600 2.304 3.723 1.00 97.06 277 ALA A N 1
ATOM 2212 C CA . ALA A 1 277 ? -17.552 3.002 2.443 1.00 97.06 277 ALA A CA 1
ATOM 2213 C C . ALA A 1 277 ? -17.686 2.006 1.286 1.00 97.06 277 ALA A C 1
ATOM 2215 O O . ALA A 1 277 ? -17.020 0.963 1.275 1.00 97.06 277 ALA A O 1
ATOM 2216 N N . THR A 1 278 ? -18.508 2.342 0.291 1.00 98.06 278 THR A N 1
ATOM 2217 C CA . THR A 1 278 ? -18.609 1.521 -0.918 1.00 98.06 278 THR A CA 1
ATOM 2218 C C . THR A 1 278 ? -17.310 1.593 -1.720 1.00 98.06 278 THR A C 1
ATOM 2220 O O . THR A 1 278 ? -16.518 2.542 -1.591 1.00 98.06 278 THR A O 1
ATOM 2223 N N . LEU A 1 279 ? -17.079 0.591 -2.571 1.00 98.00 279 LEU A N 1
ATOM 2224 C CA . LEU A 1 279 ? -15.941 0.629 -3.486 1.00 98.00 279 LEU A CA 1
ATOM 2225 C C . LEU A 1 279 ? -16.052 1.847 -4.417 1.00 98.00 279 LEU A C 1
ATOM 2227 O O . LEU A 1 279 ? -15.092 2.601 -4.553 1.00 98.00 279 LEU A O 1
ATOM 2231 N N . SER A 1 280 ? -17.247 2.110 -4.954 1.00 97.62 280 SER A N 1
ATOM 2232 C CA . SER A 1 280 ? -17.531 3.267 -5.815 1.00 97.62 280 SER A CA 1
ATOM 2233 C C . SER A 1 280 ? -17.174 4.610 -5.162 1.00 97.62 280 SER A C 1
ATOM 2235 O O . SER A 1 280 ? -16.514 5.446 -5.788 1.00 97.62 280 SER A O 1
ATOM 2237 N N . ASP A 1 281 ? -17.557 4.820 -3.898 1.00 95.94 281 ASP A N 1
ATOM 2238 C CA . ASP A 1 281 ? -17.238 6.055 -3.167 1.00 95.94 281 ASP A CA 1
ATOM 2239 C C . ASP A 1 281 ? -15.730 6.228 -3.016 1.00 95.94 281 ASP A C 1
ATOM 2241 O O . ASP A 1 281 ? -15.189 7.314 -3.230 1.00 95.94 281 ASP A O 1
ATOM 2245 N N . THR A 1 282 ? -15.033 5.139 -2.690 1.00 96.75 282 THR A N 1
ATOM 2246 C CA . THR A 1 282 ? -13.583 5.165 -2.492 1.00 96.75 282 THR A CA 1
ATOM 2247 C C . THR A 1 282 ? -12.857 5.492 -3.791 1.00 96.75 282 THR A C 1
ATOM 2249 O O . THR A 1 282 ? -12.007 6.382 -3.793 1.00 96.75 282 THR A O 1
ATOM 2252 N N . LEU A 1 283 ? -13.233 4.857 -4.907 1.00 96.88 283 LEU A N 1
ATOM 2253 C CA . LEU A 1 283 ? -12.663 5.164 -6.223 1.00 96.88 283 LEU A CA 1
ATOM 2254 C C . LEU A 1 283 ? -12.905 6.630 -6.613 1.00 96.88 283 LEU A C 1
ATOM 2256 O O . LEU A 1 283 ? -11.994 7.305 -7.092 1.00 96.88 283 LEU A O 1
ATOM 2260 N N . THR A 1 284 ? -14.105 7.152 -6.342 1.00 95.06 284 THR A N 1
ATOM 2261 C CA . THR A 1 284 ? -14.457 8.554 -6.617 1.00 95.06 284 THR A CA 1
ATOM 2262 C C . THR A 1 284 ? -13.610 9.522 -5.788 1.00 95.06 284 THR A C 1
ATOM 2264 O O . THR A 1 284 ? -13.049 10.477 -6.328 1.00 95.06 284 THR A O 1
ATOM 2267 N N . ILE A 1 285 ? -13.471 9.269 -4.483 1.00 91.81 285 ILE A N 1
ATOM 2268 C CA . ILE A 1 285 ? -12.656 10.088 -3.574 1.00 91.81 285 ILE A CA 1
ATOM 2269 C C . ILE A 1 285 ? -11.194 10.101 -4.028 1.00 91.81 285 ILE A C 1
ATOM 2271 O O . ILE A 1 285 ? -10.595 11.175 -4.120 1.00 91.81 285 ILE A O 1
ATOM 2275 N N . GLN A 1 286 ? -10.630 8.935 -4.351 1.00 93.00 286 GLN A N 1
ATOM 2276 C CA . GLN A 1 286 ? -9.238 8.821 -4.790 1.00 93.00 286 GLN A CA 1
ATOM 2277 C C . GLN A 1 286 ? -9.000 9.511 -6.138 1.00 93.00 286 GLN A C 1
ATOM 2279 O O . GLN A 1 286 ? -8.021 10.245 -6.303 1.00 93.00 286 GLN A O 1
ATOM 2284 N N . HIS A 1 287 ? -9.930 9.365 -7.085 1.00 91.31 287 HIS A N 1
ATOM 2285 C CA . HIS A 1 287 ? -9.874 10.072 -8.360 1.00 91.31 287 HIS A CA 1
ATOM 2286 C C . HIS A 1 287 ? -9.887 11.598 -8.167 1.00 91.31 287 HIS A C 1
ATOM 2288 O O . HIS A 1 287 ? -9.015 12.300 -8.689 1.00 91.31 287 HIS A O 1
ATOM 2294 N N . CYS A 1 288 ? -10.816 12.117 -7.358 1.00 88.19 288 CYS A N 1
ATOM 2295 C CA . CYS A 1 288 ? -10.897 13.542 -7.030 1.00 88.19 288 CYS A CA 1
ATOM 2296 C C . CYS A 1 288 ? -9.627 14.055 -6.338 1.00 88.19 288 CYS A C 1
ATOM 2298 O O . CYS A 1 288 ? -9.124 15.124 -6.694 1.00 88.19 288 CYS A O 1
ATOM 2300 N N . ALA A 1 289 ? -9.079 13.295 -5.385 1.00 85.88 289 ALA A N 1
ATOM 2301 C CA . ALA A 1 289 ? -7.849 13.653 -4.684 1.00 85.88 289 ALA A CA 1
ATOM 2302 C C . ALA A 1 289 ? -6.669 13.801 -5.657 1.00 85.88 289 ALA A C 1
ATOM 2304 O O . ALA A 1 289 ? -5.949 14.802 -5.612 1.00 85.88 289 ALA A O 1
ATOM 2305 N N . ARG A 1 290 ? -6.512 12.863 -6.601 1.00 87.19 290 ARG A N 1
ATOM 2306 C CA . ARG A 1 290 ? -5.467 12.938 -7.633 1.00 87.19 290 ARG A CA 1
ATOM 2307 C C . ARG A 1 290 ? -5.642 14.148 -8.547 1.00 87.19 290 ARG A C 1
ATOM 2309 O O . ARG A 1 290 ? -4.673 14.868 -8.790 1.00 87.19 290 ARG A O 1
ATOM 2316 N N . MET A 1 291 ? -6.864 14.426 -8.999 1.00 83.12 291 MET A N 1
ATOM 2317 C CA . MET A 1 291 ? -7.135 15.594 -9.845 1.00 83.12 291 MET A CA 1
ATOM 2318 C C . MET A 1 291 ? -6.870 16.914 -9.106 1.00 83.12 291 MET A C 1
ATOM 2320 O O . MET A 1 291 ? -6.250 17.819 -9.666 1.00 83.12 291 MET A O 1
ATOM 2324 N N . GLY A 1 292 ? -7.242 17.020 -7.827 1.00 74.31 292 GLY A N 1
ATOM 2325 C CA . GLY A 1 292 ? -6.971 18.206 -7.003 1.00 74.31 292 GLY A CA 1
ATOM 2326 C C . GLY A 1 292 ? -5.474 18.501 -6.814 1.00 74.31 292 GLY A C 1
ATOM 2327 O O . GLY A 1 292 ? -5.052 19.663 -6.826 1.00 74.31 292 GLY A O 1
ATOM 2328 N N . VAL A 1 293 ? -4.637 17.462 -6.720 1.00 68.44 293 VAL A N 1
ATOM 2329 C CA . VAL A 1 293 ? -3.170 17.611 -6.668 1.00 68.44 293 VAL A CA 1
ATOM 2330 C C . VAL A 1 293 ? -2.608 18.144 -7.992 1.00 68.44 293 VAL A C 1
ATOM 2332 O O . VAL A 1 293 ? -1.664 18.935 -7.986 1.00 68.44 293 VAL A O 1
ATOM 2335 N N . VAL A 1 294 ? -3.188 17.767 -9.134 1.00 66.00 294 VAL A N 1
ATOM 2336 C CA . VAL A 1 294 ? -2.751 18.270 -10.448 1.00 66.00 294 VAL A CA 1
ATOM 2337 C C . VAL A 1 294 ? -3.103 19.751 -10.607 1.00 66.00 294 VAL A C 1
ATOM 2339 O O . VAL A 1 294 ? -2.242 20.547 -10.987 1.00 66.00 294 VAL A O 1
ATOM 2342 N N . TYR A 1 295 ? -4.326 20.145 -10.237 1.00 59.38 295 TYR A N 1
ATOM 2343 C CA . TYR A 1 295 ? -4.772 21.538 -10.340 1.00 59.38 295 TYR A CA 1
ATOM 2344 C C . TYR A 1 295 ? -4.013 22.492 -9.407 1.00 59.38 295 TYR A C 1
ATOM 2346 O O . TYR A 1 295 ? -3.716 23.620 -9.804 1.00 59.38 295 TYR A O 1
ATOM 2354 N N . SER A 1 296 ? -3.656 22.056 -8.195 1.00 58.41 296 SER A N 1
ATOM 2355 C CA . SER A 1 296 ? -2.861 22.875 -7.265 1.00 58.41 296 SER A CA 1
ATOM 2356 C C . SER A 1 296 ? -1.413 23.067 -7.731 1.00 58.41 296 SER A C 1
ATOM 2358 O O . SER A 1 296 ? -0.852 24.147 -7.549 1.00 58.41 296 SER A O 1
ATOM 2360 N N . LYS A 1 297 ? -0.820 22.071 -8.406 1.00 60.41 297 LYS A N 1
ATOM 2361 C CA . LYS A 1 297 ? 0.528 22.185 -8.990 1.00 60.41 297 LYS A CA 1
AT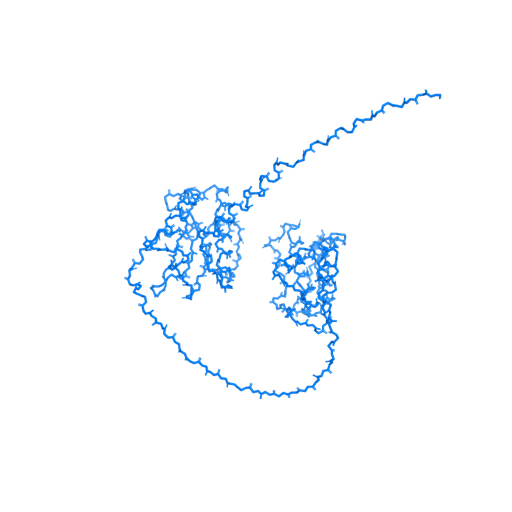OM 2362 C C . LYS A 1 297 ? 0.573 23.085 -10.226 1.00 60.41 297 LYS A C 1
ATOM 2364 O O . LYS A 1 297 ? 1.559 23.792 -10.411 1.00 60.41 297 LYS A O 1
ATOM 2369 N N . SER A 1 298 ? -0.473 23.099 -11.054 1.00 64.50 298 SER A N 1
ATOM 2370 C CA . SER A 1 298 ? -0.501 23.923 -12.271 1.00 64.50 298 SER A CA 1
ATOM 2371 C C . SER A 1 298 ? -0.820 25.403 -12.018 1.00 64.50 298 SER A C 1
ATOM 2373 O O . SER A 1 298 ? -0.567 26.226 -12.891 1.00 64.50 298 SER A O 1
ATOM 2375 N N . HIS A 1 299 ? -1.346 25.756 -10.838 1.00 59.66 299 HIS A N 1
ATOM 2376 C CA . HIS A 1 299 ? -1.706 27.137 -10.468 1.00 59.66 299 HIS A CA 1
ATOM 2377 C C . HIS A 1 299 ? -0.731 27.776 -9.462 1.00 59.66 299 HIS A C 1
ATOM 2379 O O . HIS A 1 299 ? -1.041 28.775 -8.808 1.00 59.66 299 HIS A O 1
ATOM 2385 N N . GLY A 1 300 ? 0.477 27.222 -9.339 1.00 52.66 300 GLY A N 1
ATOM 2386 C CA . GLY A 1 300 ? 1.516 27.743 -8.463 1.00 52.66 300 GLY A CA 1
ATOM 2387 C C . GLY A 1 300 ? 2.145 29.050 -8.955 1.00 52.66 300 GLY A C 1
ATOM 2388 O O . GLY A 1 300 ? 3.090 29.021 -9.739 1.00 52.66 300 GLY A O 1
ATOM 2389 N N . ARG A 1 301 ? 1.679 30.151 -8.350 1.00 47.03 301 ARG A N 1
ATOM 2390 C CA . ARG A 1 301 ? 2.399 31.367 -7.903 1.00 47.03 301 ARG A CA 1
ATOM 2391 C C . ARG A 1 301 ? 1.837 32.653 -8.532 1.00 47.03 301 ARG A C 1
ATOM 2393 O O . ARG A 1 301 ? 2.200 32.981 -9.658 1.00 47.03 301 ARG A O 1
ATOM 2400 N N . PRO A 1 302 ? 1.009 33.428 -7.800 1.00 50.19 302 PRO A N 1
ATOM 2401 C CA . PRO A 1 302 ? 0.752 34.814 -8.162 1.00 50.19 302 PRO A CA 1
ATOM 2402 C C . PRO A 1 302 ? 2.102 35.528 -8.167 1.00 50.19 302 PRO A C 1
ATOM 2404 O O . PRO A 1 302 ? 2.775 35.612 -7.135 1.00 50.19 302 PRO A O 1
ATOM 2407 N N . THR A 1 303 ? 2.541 35.959 -9.344 1.00 57.19 303 THR A N 1
ATOM 2408 C CA . THR A 1 303 ? 3.713 36.811 -9.506 1.00 57.19 303 THR A CA 1
ATOM 2409 C C . THR A 1 303 ? 3.518 38.022 -8.605 1.00 57.19 303 THR A C 1
ATOM 2411 O O . THR A 1 303 ? 2.464 38.657 -8.638 1.00 57.19 303 THR A O 1
ATOM 2414 N N . GLY A 1 304 ? 4.497 38.254 -7.733 1.00 57.88 304 GLY A N 1
ATOM 2415 C CA . GLY A 1 304 ? 4.412 39.223 -6.654 1.00 57.88 304 GLY A CA 1
ATOM 2416 C C . GLY A 1 304 ? 3.932 40.592 -7.123 1.00 57.88 304 GLY A C 1
ATOM 2417 O O . GLY A 1 304 ? 4.351 41.097 -8.163 1.00 57.88 304 GLY A O 1
ATOM 2418 N N . LEU A 1 305 ? 3.066 41.176 -6.298 1.00 57.75 305 LEU A N 1
ATOM 2419 C CA . LEU A 1 305 ? 2.798 42.603 -6.260 1.00 57.75 305 LEU A CA 1
ATOM 2420 C C . LEU A 1 305 ? 4.133 43.355 -6.286 1.00 57.75 305 LEU A C 1
ATOM 2422 O O . LEU A 1 305 ? 4.953 43.215 -5.379 1.00 57.75 305 LEU A O 1
ATOM 2426 N N . HIS A 1 306 ? 4.335 44.143 -7.339 1.00 54.50 306 HIS A N 1
ATOM 2427 C CA . HIS A 1 306 ? 5.295 45.231 -7.332 1.00 54.50 306 HIS A CA 1
ATOM 2428 C C . HIS A 1 306 ? 4.958 46.141 -6.143 1.00 54.50 306 HIS A C 1
ATOM 2430 O O . HIS A 1 306 ? 3.935 46.820 -6.149 1.00 54.50 306 HIS A O 1
ATOM 2436 N N . SER A 1 307 ? 5.807 46.143 -5.115 1.00 64.94 307 SER A N 1
ATOM 2437 C CA . SER A 1 307 ? 5.884 47.272 -4.193 1.00 64.94 307 SER A CA 1
ATOM 2438 C C . SER A 1 307 ? 6.392 48.467 -4.992 1.00 64.94 307 SER A C 1
ATOM 2440 O O . SER A 1 307 ? 7.559 48.506 -5.379 1.00 64.94 307 SER A O 1
ATOM 2442 N N . GLU A 1 308 ? 5.499 49.410 -5.281 1.00 60.78 308 GLU A N 1
ATOM 2443 C CA . GLU A 1 308 ? 5.869 50.745 -5.735 1.00 60.78 308 GLU A CA 1
ATOM 2444 C C . GLU A 1 308 ? 6.676 51.430 -4.630 1.00 60.78 308 GLU A C 1
ATOM 2446 O O . GLU A 1 308 ? 6.173 51.755 -3.554 1.00 60.78 308 GLU A O 1
ATOM 2451 N N . SER A 1 309 ? 7.964 51.612 -4.898 1.00 65.12 309 SER A N 1
ATOM 2452 C CA . SER A 1 309 ? 8.847 52.496 -4.152 1.00 65.12 309 SER A CA 1
ATOM 2453 C C . SER A 1 309 ? 8.387 53.938 -4.386 1.00 65.12 309 SER A C 1
ATOM 2455 O O . SER A 1 309 ? 8.468 54.435 -5.509 1.00 65.12 309 SER A O 1
ATOM 2457 N N . GLY A 1 310 ? 7.895 54.606 -3.343 1.00 68.00 310 GLY A N 1
ATOM 2458 C CA . GLY A 1 310 ? 7.625 56.044 -3.378 1.00 68.00 310 GLY A CA 1
ATOM 2459 C C . GLY A 1 310 ? 8.919 56.866 -3.518 1.00 68.00 310 GLY A C 1
ATOM 2460 O O . GLY A 1 310 ? 9.983 56.396 -3.102 1.00 68.00 310 GLY A O 1
ATOM 2461 N N . PRO A 1 311 ? 8.857 58.073 -4.110 1.00 68.50 311 PRO A N 1
ATOM 2462 C CA . PRO A 1 311 ? 10.024 58.927 -4.294 1.00 68.50 311 PRO A CA 1
ATOM 2463 C C . PRO A 1 311 ? 10.470 59.558 -2.968 1.00 68.50 311 PRO A C 1
ATOM 2465 O O . PRO A 1 311 ? 9.645 59.955 -2.146 1.00 68.50 311 PRO A O 1
ATOM 2468 N N . ALA A 1 312 ? 11.787 59.647 -2.782 1.00 63.84 312 ALA A N 1
ATOM 2469 C CA . ALA A 1 312 ? 12.417 60.405 -1.710 1.00 63.84 312 ALA A CA 1
ATOM 2470 C C . ALA A 1 312 ? 12.351 61.907 -2.031 1.00 63.84 312 ALA A C 1
ATOM 2472 O O . ALA A 1 312 ? 12.757 62.324 -3.116 1.00 63.84 312 ALA A O 1
ATOM 2473 N N . GLU A 1 313 ? 11.834 62.693 -1.090 1.00 64.94 313 GLU A N 1
ATOM 2474 C CA . GLU A 1 313 ? 11.974 64.148 -1.066 1.00 64.94 313 GLU A CA 1
ATOM 2475 C C . GLU A 1 313 ? 13.415 64.506 -0.655 1.00 64.94 313 GLU A C 1
ATOM 2477 O O . GLU A 1 313 ? 13.930 63.986 0.337 1.00 64.94 313 GLU A O 1
ATOM 2482 N N . GLU A 1 314 ? 14.066 65.356 -1.452 1.00 62.16 314 GLU A N 1
ATOM 2483 C CA . GLU A 1 314 ? 15.336 66.020 -1.136 1.00 62.16 314 GLU A CA 1
ATOM 2484 C C . GLU A 1 314 ? 15.062 67.319 -0.354 1.00 62.16 314 GLU A C 1
ATOM 2486 O O . GLU A 1 314 ? 14.276 68.155 -0.805 1.00 62.16 314 GLU A O 1
ATOM 2491 N N . GLU A 1 315 ? 15.762 67.496 0.772 1.00 63.53 315 GLU A N 1
ATOM 2492 C CA . GLU A 1 315 ? 16.129 68.788 1.382 1.00 63.53 315 GLU A CA 1
ATOM 2493 C C . GLU A 1 315 ? 17.660 68.900 1.430 1.00 63.53 315 GLU A C 1
ATOM 2495 O O . GLU A 1 315 ? 18.318 67.874 1.733 1.00 63.53 315 GLU A O 1
#

Foldseek 3Di:
DPQDDDDDDCVPFDLQDLVSLVVVVQSVCVSVVNDDPVVLVVLLVVLLLVVLVVCVVVVNLWFAQSLSSSSSSQSSVVVSCVVVVNVVVDDHSNDDDGDDRPPCVVHTHPSSVVSCVVVVHDRPPDDDDDDDDDDDDDDDDDDDDDDDDDDPPPPQDDFPDAPDQVLLQVLQCVPPNPDDDDPQGPGRLKGFADPPDPCAQAAQDDPSPNPVVLQVPADPQKHWTFDDDPSHTTMIHIDGDPVRSVCSVDPVVSVSRVLLSVLVVVVRVCVVVVDSHHSSRSVVVSVVVVVVVVVVVVPPDDDDDPPPDDDDDDD